Protein AF-A0A925WXZ9-F1 (afdb_monomer_lite)

Secondary structure (DSSP, 8-state):
--GGGS-HHHHHHHHHTT-S-HHHHHHHHHHHHH-HHHHHHHHHHHHHHHHHHHHHHHHHHHS---HHHHHHHHHHHHHHHHHHHHHHHHS-------------HHHHHHHHHHHHHHHHHHHHHHHT--S--TTSTTS---------TTSHHHHHHHHHHHHS------HHHHHHHHHHHHHHHHHHHHHS---SSS--

pLDDT: mean 77.52, std 18.01, range [38.53, 98.5]

Structure (mmCIF, N/CA/C/O backbone):
data_AF-A0A925WXZ9-F1
#
_entry.id   AF-A0A925WXZ9-F1
#
loop_
_atom_site.group_PDB
_atom_site.id
_atom_site.type_symbol
_atom_site.label_atom_id
_atom_site.label_alt_id
_atom_site.label_comp_id
_atom_site.label_asym_id
_atom_site.label_entity_id
_atom_site.label_seq_id
_atom_site.pdbx_PDB_ins_code
_atom_site.Cartn_x
_atom_site.Cartn_y
_atom_site.Cartn_z
_atom_site.occupancy
_atom_site.B_iso_or_equiv
_atom_site.auth_seq_id
_atom_site.auth_comp_id
_atom_site.auth_asym_id
_atom_site.auth_atom_id
_atom_site.pdbx_PDB_model_num
ATOM 1 N N . MET A 1 1 ? -11.340 15.848 8.733 1.00 62.69 1 MET A N 1
ATOM 2 C CA . MET A 1 1 ? -12.059 14.566 8.611 1.00 62.69 1 MET A CA 1
ATOM 3 C C . MET A 1 1 ? -12.146 14.015 10.014 1.00 62.69 1 MET A C 1
ATOM 5 O O . MET A 1 1 ? -11.111 13.999 10.672 1.00 62.69 1 MET A O 1
ATOM 9 N N . ASN A 1 2 ? -13.347 13.752 10.522 1.00 80.50 2 ASN A N 1
ATOM 10 C CA . ASN A 1 2 ? -13.498 13.316 11.904 1.00 80.50 2 ASN A CA 1
ATOM 11 C C . ASN A 1 2 ? -13.124 11.832 11.993 1.00 80.50 2 ASN A C 1
ATOM 13 O O . ASN A 1 2 ? -13.493 11.060 11.113 1.00 80.50 2 ASN A O 1
ATOM 17 N N . PHE A 1 3 ? -12.344 11.444 13.001 1.00 79.19 3 PHE A N 1
ATOM 18 C CA . PHE A 1 3 ? -11.867 10.060 13.131 1.00 79.19 3 PHE A CA 1
ATOM 19 C C . PHE A 1 3 ? -13.010 9.089 13.439 1.00 79.19 3 PHE A C 1
ATOM 21 O O . PHE A 1 3 ? -12.985 7.939 13.021 1.00 79.19 3 PHE A O 1
ATOM 28 N N . ASP A 1 4 ? -14.039 9.601 14.108 1.00 85.12 4 ASP A N 1
ATOM 29 C CA . ASP A 1 4 ? -15.230 8.850 14.492 1.00 85.12 4 ASP A CA 1
ATOM 30 C C . ASP A 1 4 ? -16.114 8.482 13.281 1.00 85.12 4 ASP A C 1
ATOM 32 O O . ASP A 1 4 ? -16.987 7.629 13.402 1.00 85.12 4 ASP A O 1
ATOM 36 N N . ASP A 1 5 ? -15.866 9.089 12.110 1.00 89.06 5 ASP A N 1
ATOM 37 C CA . ASP A 1 5 ? -16.570 8.779 10.858 1.00 89.06 5 ASP A CA 1
ATOM 38 C C . ASP A 1 5 ? -15.880 7.660 10.050 1.00 89.06 5 ASP A C 1
ATOM 40 O O . ASP A 1 5 ? -16.404 7.223 9.021 1.00 89.06 5 ASP A O 1
ATOM 44 N N . LEU A 1 6 ? -14.678 7.222 10.450 1.00 88.94 6 LEU A N 1
ATOM 45 C CA . LEU A 1 6 ? -13.938 6.184 9.733 1.00 88.94 6 LEU A CA 1
ATOM 46 C C . LEU A 1 6 ? -14.494 4.798 10.059 1.00 88.94 6 LEU A C 1
ATOM 48 O O . LEU A 1 6 ? -14.774 4.473 11.211 1.00 88.94 6 LEU A O 1
ATOM 52 N N . ASN A 1 7 ? -14.596 3.949 9.034 1.00 93.00 7 ASN A N 1
ATOM 53 C CA . ASN A 1 7 ? -14.903 2.540 9.242 1.00 93.00 7 ASN A CA 1
ATOM 54 C C . ASN A 1 7 ? -13.792 1.885 10.085 1.00 93.00 7 ASN A C 1
ATOM 56 O O . ASN A 1 7 ? -12.611 2.205 9.930 1.00 93.00 7 ASN A O 1
ATOM 60 N N . ARG A 1 8 ? -14.170 0.935 10.941 1.00 93.12 8 ARG A N 1
ATOM 61 C CA . ARG A 1 8 ? -13.278 0.169 11.824 1.00 93.12 8 ARG A CA 1
ATOM 62 C C . ARG A 1 8 ? -12.110 -0.457 11.058 1.00 93.12 8 ARG A C 1
ATOM 64 O O . ARG A 1 8 ? -10.965 -0.314 11.467 1.00 93.12 8 ARG A O 1
ATOM 71 N N . GLU A 1 9 ? -12.388 -1.040 9.896 1.00 94.19 9 GLU A N 1
ATOM 72 C CA . GLU A 1 9 ? -11.372 -1.610 9.001 1.00 94.19 9 GLU A CA 1
ATOM 73 C C . GLU A 1 9 ? -10.370 -0.555 8.501 1.00 94.19 9 GLU A C 1
ATOM 75 O O . GLU A 1 9 ? -9.162 -0.781 8.485 1.00 94.19 9 GLU A O 1
ATOM 80 N N . SER A 1 10 ? -10.846 0.648 8.160 1.00 95.88 10 SER A N 1
ATOM 81 C CA . SER A 1 10 ? -9.972 1.753 7.749 1.00 95.88 10 SER A CA 1
ATOM 82 C C . SER A 1 10 ? -9.067 2.221 8.889 1.00 95.88 10 SER A C 1
ATOM 84 O O . SER A 1 10 ? -7.920 2.584 8.645 1.00 95.88 10 SER A O 1
ATOM 86 N N . ILE A 1 11 ? -9.555 2.193 10.133 1.00 96.44 11 ILE A N 1
ATOM 87 C CA . ILE A 1 11 ? -8.746 2.510 11.316 1.00 96.44 11 ILE A CA 1
ATOM 88 C C . ILE A 1 11 ? -7.626 1.477 11.501 1.00 96.44 11 ILE A C 1
ATOM 90 O O . ILE A 1 11 ? -6.485 1.873 11.734 1.00 96.44 11 ILE A O 1
ATOM 94 N N . LEU A 1 12 ? -7.918 0.181 11.346 1.00 96.94 12 LEU A N 1
ATOM 95 C CA . LEU A 1 12 ? -6.906 -0.882 11.427 1.00 96.94 12 LEU A CA 1
ATOM 96 C C . LEU A 1 12 ? -5.863 -0.781 10.311 1.00 96.94 12 LEU A C 1
ATOM 98 O O . LEU A 1 12 ? -4.673 -0.923 10.577 1.00 96.94 12 LEU A O 1
ATOM 102 N N . LEU A 1 13 ? -6.283 -0.461 9.084 1.00 96.69 13 LEU A N 1
ATOM 103 C CA . LEU A 1 13 ? -5.360 -0.222 7.971 1.00 96.69 13 LEU A CA 1
ATOM 104 C C . LEU A 1 13 ? -4.395 0.935 8.269 1.00 96.69 13 LEU A C 1
ATOM 106 O O . LEU A 1 13 ? -3.192 0.806 8.054 1.00 96.69 13 LEU A O 1
ATOM 110 N N . LEU A 1 14 ? -4.902 2.048 8.810 1.00 96.56 14 LEU A N 1
ATOM 111 C CA . LEU A 1 14 ? -4.067 3.188 9.209 1.00 96.56 14 LEU A CA 1
ATOM 112 C C . LEU A 1 14 ? -3.161 2.867 10.408 1.00 96.56 14 LEU A C 1
ATOM 114 O O . LEU A 1 14 ? -2.061 3.414 10.519 1.00 96.56 14 LEU A O 1
ATOM 118 N N . TYR A 1 15 ? -3.617 1.998 11.315 1.00 97.44 15 TYR A N 1
ATOM 119 C CA . TYR A 1 15 ? -2.807 1.480 12.416 1.00 97.44 15 TYR A CA 1
ATOM 120 C C . TYR A 1 15 ? -1.631 0.660 11.884 1.00 97.44 15 TYR A C 1
ATOM 122 O O . TYR A 1 15 ? -0.483 0.971 12.202 1.00 97.44 15 TYR A O 1
ATOM 130 N N . GLN A 1 16 ? -1.908 -0.309 11.009 1.00 97.31 16 GLN A N 1
ATOM 131 C CA . GLN A 1 16 ? -0.901 -1.171 10.390 1.00 97.31 16 GLN A CA 1
ATOM 132 C C . GLN A 1 16 ? 0.111 -0.368 9.561 1.00 97.31 16 GLN A C 1
ATOM 134 O O . GLN A 1 16 ? 1.304 -0.670 9.580 1.00 97.31 16 GLN A O 1
ATOM 139 N N . SER A 1 17 ? -0.337 0.677 8.856 1.00 96.56 17 SER A N 1
ATOM 140 C CA . SER A 1 17 ? 0.552 1.532 8.062 1.00 96.56 17 SER A CA 1
ATOM 141 C C . SER A 1 17 ? 1.385 2.507 8.904 1.00 96.56 17 SER A C 1
ATOM 143 O O . SER A 1 17 ? 2.245 3.194 8.359 1.00 96.56 17 SER A O 1
ATOM 145 N N . GLY A 1 18 ? 1.137 2.603 10.215 1.00 96.94 18 GLY A N 1
ATOM 146 C CA . GLY A 1 18 ? 1.823 3.540 11.108 1.00 96.94 18 GLY A CA 1
ATOM 147 C C . GLY A 1 18 ? 1.424 5.008 10.915 1.00 96.94 18 GLY A C 1
ATOM 148 O O . GLY A 1 18 ? 2.047 5.888 11.508 1.00 96.94 18 GLY A O 1
ATOM 149 N N . GLU A 1 19 ? 0.374 5.274 10.133 1.00 97.12 19 GLU A N 1
ATOM 150 C CA . GLU A 1 19 ? -0.101 6.626 9.794 1.00 97.12 19 GLU A CA 1
ATOM 151 C C . GLU A 1 19 ? -1.043 7.205 10.864 1.00 97.12 19 GLU A C 1
ATOM 153 O O . GLU A 1 19 ? -1.466 8.361 10.787 1.00 97.12 19 GLU A O 1
ATOM 158 N N . LEU A 1 20 ? -1.382 6.420 11.894 1.00 96.69 20 LEU A N 1
ATOM 159 C CA . LEU A 1 20 ? -2.153 6.919 13.028 1.00 96.69 20 LEU A CA 1
ATOM 160 C C . LEU A 1 20 ? -1.322 7.847 13.929 1.00 96.69 20 LEU A C 1
ATOM 162 O O . LEU A 1 20 ? -0.231 7.448 14.361 1.00 96.69 20 LEU A O 1
ATOM 166 N N . PRO A 1 21 ? -1.875 9.022 14.309 1.00 95.62 21 PRO A N 1
ATOM 167 C CA . PRO A 1 21 ? -1.349 9.830 15.405 1.00 95.62 21 PRO A CA 1
ATOM 168 C C . PRO A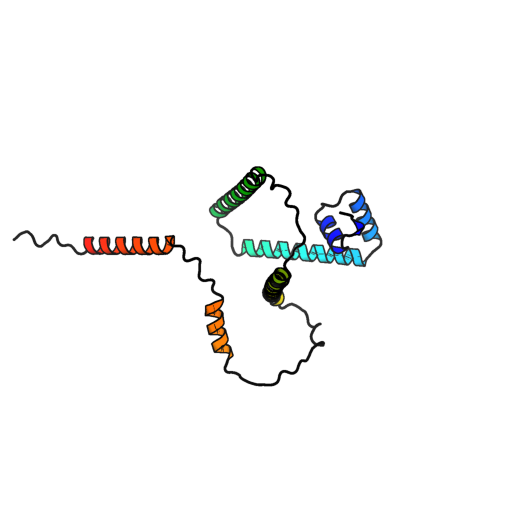 1 21 ? -1.245 9.015 16.699 1.00 95.62 21 PRO A C 1
ATOM 170 O O . PRO A 1 21 ? -2.080 8.145 16.954 1.00 95.62 21 PRO A O 1
ATOM 173 N N . GLU A 1 22 ? -0.263 9.337 17.542 1.00 97.19 22 GLU A N 1
ATOM 174 C CA . GLU A 1 22 ? 0.049 8.584 18.767 1.00 97.19 22 GLU A CA 1
ATOM 175 C C . GLU A 1 22 ? -1.166 8.432 19.700 1.00 97.19 22 GLU A C 1
ATOM 177 O O . GLU A 1 22 ? -1.491 7.323 20.109 1.00 97.19 22 GLU A O 1
ATOM 182 N N . GLU A 1 23 ? -1.923 9.510 19.924 1.00 95.62 23 GLU A N 1
ATOM 183 C CA . GLU A 1 23 ? -3.142 9.506 20.752 1.00 95.62 23 GLU A CA 1
ATOM 184 C C . GLU A 1 23 ? -4.191 8.487 20.270 1.00 95.62 23 GLU A C 1
ATOM 186 O O . GLU A 1 23 ? -4.843 7.811 21.068 1.00 95.62 23 GLU A O 1
ATOM 191 N N . LYS A 1 24 ? -4.359 8.358 18.948 1.00 95.81 24 LYS A N 1
ATOM 192 C CA . LYS A 1 24 ? -5.310 7.420 18.335 1.00 95.81 24 LYS A CA 1
ATOM 193 C C . LYS A 1 24 ? -4.767 6.002 18.295 1.00 95.81 24 LYS A C 1
ATOM 195 O O . LYS A 1 24 ? -5.542 5.056 18.404 1.00 95.81 24 LYS A O 1
ATOM 200 N N . ARG A 1 25 ? -3.450 5.847 18.197 1.00 97.62 25 ARG A N 1
ATOM 201 C CA . ARG A 1 25 ? -2.786 4.549 18.298 1.00 97.62 25 ARG A CA 1
ATOM 202 C C . ARG A 1 25 ? -3.023 3.914 19.667 1.00 97.62 25 ARG A C 1
ATOM 204 O O . ARG A 1 25 ? -3.510 2.791 19.710 1.00 97.62 25 ARG A O 1
ATOM 211 N N . THR A 1 26 ? -2.809 4.660 20.755 1.00 98.00 26 THR A N 1
ATOM 212 C CA . THR A 1 26 ? -3.101 4.180 22.119 1.00 98.00 26 THR A CA 1
ATOM 213 C C . THR A 1 26 ? -4.572 3.790 22.279 1.00 98.00 26 THR A C 1
ATOM 215 O O . THR A 1 26 ? -4.892 2.809 22.945 1.00 98.00 26 THR A O 1
ATOM 218 N N . GLN A 1 27 ? -5.489 4.529 21.642 1.00 96.50 27 GLN A N 1
ATOM 219 C CA . GLN A 1 27 ? -6.913 4.189 21.654 1.00 96.50 27 GLN A CA 1
ATOM 220 C C . GLN A 1 27 ? -7.188 2.838 20.973 1.00 96.50 27 GLN A C 1
ATOM 222 O O . GLN A 1 27 ? -7.914 2.019 21.532 1.00 96.50 27 GLN A O 1
ATOM 227 N N . VAL A 1 28 ? -6.612 2.596 19.791 1.00 97.31 28 VAL A N 1
ATOM 228 C CA . VAL A 1 28 ? -6.755 1.318 19.072 1.00 97.31 28 VAL A CA 1
ATOM 229 C C . VAL A 1 28 ? -6.122 0.171 19.859 1.00 97.31 28 VAL A C 1
ATOM 231 O O . VAL A 1 28 ? -6.726 -0.891 19.962 1.00 97.31 28 VAL A O 1
ATOM 234 N N . GLU A 1 29 ? -4.965 0.387 20.482 1.00 98.25 29 GLU A N 1
ATOM 235 C CA . GLU A 1 29 ? -4.312 -0.604 21.350 1.00 98.25 29 GLU A CA 1
ATOM 236 C C . GLU A 1 29 ? -5.199 -0.981 22.539 1.00 98.25 29 GLU A C 1
ATOM 238 O O . GLU A 1 29 ? -5.451 -2.162 22.772 1.00 98.25 29 GLU A O 1
ATOM 243 N N . HIS A 1 30 ? -5.782 0.008 23.218 1.00 97.81 30 HIS A N 1
ATOM 244 C CA . HIS A 1 30 ? -6.749 -0.248 24.283 1.00 97.81 30 HIS A CA 1
ATOM 245 C C . HIS A 1 30 ? -7.982 -1.015 23.769 1.00 97.81 30 HIS A C 1
ATOM 247 O O . HIS A 1 30 ? -8.524 -1.867 24.473 1.00 97.81 30 HIS A O 1
ATOM 253 N N . MET A 1 31 ? -8.455 -0.738 22.548 1.00 96.56 31 MET A N 1
ATOM 254 C CA . MET A 1 31 ? -9.542 -1.517 21.941 1.00 96.56 31 MET A CA 1
ATOM 255 C C . MET A 1 31 ? -9.116 -2.969 21.680 1.00 96.56 31 MET A C 1
ATOM 257 O O . MET A 1 31 ? -9.865 -3.879 22.025 1.00 96.56 31 MET A O 1
ATOM 261 N N . LEU A 1 32 ? -7.916 -3.196 21.140 1.00 97.69 32 LEU A N 1
ATOM 262 C CA . LEU A 1 32 ? -7.365 -4.530 20.868 1.00 97.69 32 LEU A CA 1
ATOM 263 C C . LEU A 1 32 ? -7.190 -5.364 22.147 1.00 97.69 32 LEU A C 1
ATOM 265 O O . LEU A 1 32 ? -7.426 -6.572 22.128 1.00 97.69 32 LEU A O 1
ATOM 269 N N . GLU A 1 33 ? -6.829 -4.739 23.269 1.00 98.50 33 GLU A N 1
ATOM 270 C CA . GLU A 1 33 ? -6.722 -5.421 24.568 1.00 98.50 33 GLU A CA 1
ATOM 271 C C . GLU A 1 33 ? -8.054 -6.039 25.023 1.00 98.50 33 GLU A C 1
ATOM 273 O O . GLU A 1 33 ? -8.072 -7.127 25.604 1.00 98.50 33 GLU A O 1
ATOM 278 N N . HIS A 1 34 ? -9.172 -5.368 24.741 1.00 98.12 34 HIS A N 1
ATOM 279 C CA . HIS A 1 34 ? -10.491 -5.739 25.261 1.00 98.12 34 HIS A CA 1
ATOM 280 C C . HIS A 1 34 ? -11.364 -6.484 24.245 1.00 98.12 34 HIS A C 1
ATOM 282 O O . HIS A 1 34 ? -12.282 -7.205 24.638 1.00 98.12 34 HIS A O 1
ATOM 288 N N . ASP A 1 35 ? -11.090 -6.330 22.951 1.00 98.12 35 ASP A N 1
ATOM 289 C CA . ASP A 1 35 ? -11.903 -6.865 21.864 1.00 98.12 35 ASP A CA 1
ATOM 290 C C . ASP A 1 35 ? -11.141 -7.966 21.111 1.00 98.12 35 ASP A C 1
ATOM 292 O O . ASP A 1 35 ? -10.208 -7.711 20.350 1.00 98.12 35 ASP A O 1
ATOM 296 N N . ALA A 1 36 ? -11.531 -9.222 21.348 1.00 98.00 36 ALA A N 1
ATOM 297 C CA . ALA A 1 36 ? -10.931 -10.375 20.676 1.00 98.00 36 ALA A CA 1
ATOM 298 C C . ALA A 1 36 ? -11.241 -10.400 19.172 1.00 98.00 36 ALA A C 1
ATOM 300 O O . ALA A 1 36 ? -10.346 -10.678 18.384 1.00 98.00 36 ALA A O 1
ATOM 301 N N . ALA A 1 37 ? -12.459 -10.025 18.768 1.00 96.25 37 ALA A N 1
ATOM 302 C CA . ALA A 1 37 ? -12.831 -9.999 17.355 1.00 96.25 37 ALA A CA 1
ATOM 303 C C . ALA A 1 37 ? -12.013 -8.952 16.584 1.00 96.25 37 ALA A C 1
ATOM 305 O O . ALA A 1 37 ? -11.656 -9.169 15.431 1.00 96.25 37 ALA A O 1
ATOM 306 N N . LEU A 1 38 ? -11.671 -7.830 17.232 1.00 96.50 38 LEU A N 1
ATOM 307 C CA . LEU A 1 38 ? -10.791 -6.822 16.635 1.00 96.50 38 LEU A CA 1
ATOM 308 C C . LEU A 1 38 ? -9.371 -7.347 16.389 1.00 96.50 38 LEU A C 1
ATOM 310 O O . LEU A 1 38 ? -8.741 -6.977 15.400 1.00 96.50 38 LEU A O 1
ATOM 314 N N . ARG A 1 39 ? -8.860 -8.195 17.287 1.00 98.19 39 ARG A N 1
ATOM 315 C CA . ARG A 1 39 ? -7.550 -8.837 17.120 1.00 98.19 39 ARG A CA 1
ATOM 316 C C . ARG A 1 39 ? -7.568 -9.853 15.985 1.00 98.19 39 ARG A C 1
ATOM 318 O O . ARG A 1 39 ? -6.645 -9.835 15.180 1.00 98.19 39 ARG A O 1
ATOM 325 N N . ASP A 1 40 ? -8.629 -10.649 15.882 1.00 97.88 40 ASP A N 1
ATOM 326 C CA . ASP A 1 40 ? -8.805 -11.602 14.781 1.00 97.88 40 ASP A CA 1
ATOM 327 C C . ASP A 1 40 ? -8.880 -10.871 13.423 1.00 97.88 40 ASP A C 1
ATOM 329 O O . ASP A 1 40 ? -8.274 -11.301 12.442 1.00 97.88 40 ASP A O 1
ATOM 333 N N . GLU A 1 41 ? -9.571 -9.724 13.363 1.00 97.56 41 GLU A N 1
ATOM 334 C CA . GLU A 1 41 ? -9.611 -8.864 12.169 1.00 97.56 41 GLU A CA 1
ATOM 335 C C . GLU A 1 41 ? -8.226 -8.309 11.805 1.00 97.56 41 GLU A C 1
ATOM 337 O O . GLU A 1 41 ? -7.851 -8.321 10.631 1.00 97.56 41 GLU A O 1
ATOM 342 N N . LEU A 1 42 ? -7.453 -7.842 12.791 1.00 97.81 42 LEU A N 1
ATOM 343 C CA . LEU A 1 42 ? -6.091 -7.354 12.561 1.00 97.81 42 LEU A CA 1
ATOM 344 C C . LEU A 1 42 ? -5.167 -8.477 12.062 1.00 97.81 42 LEU A C 1
ATOM 346 O O . LEU A 1 42 ? -4.428 -8.269 11.103 1.00 97.81 42 LEU A O 1
ATOM 350 N N . GLU A 1 43 ? -5.244 -9.670 12.656 1.00 98.19 43 GLU A N 1
ATOM 351 C CA . GLU A 1 43 ? -4.475 -10.844 12.224 1.00 98.19 43 GLU A CA 1
ATOM 352 C C . GLU A 1 43 ? -4.833 -11.249 10.786 1.00 98.19 43 GLU A C 1
ATOM 354 O O . GLU A 1 43 ? -3.944 -11.496 9.966 1.00 98.19 43 GLU A O 1
ATOM 359 N N . ALA A 1 44 ? -6.123 -11.251 10.436 1.00 96.62 44 ALA A N 1
ATOM 360 C CA . ALA A 1 44 ? -6.573 -11.529 9.074 1.00 96.62 44 ALA A CA 1
ATOM 361 C C . ALA A 1 44 ? -6.040 -10.493 8.066 1.00 96.62 44 ALA A C 1
ATOM 363 O O . ALA A 1 44 ? -5.611 -10.858 6.966 1.00 96.62 44 ALA A O 1
ATOM 364 N N . LEU A 1 45 ? -6.022 -9.211 8.444 1.00 96.50 45 LEU A N 1
ATOM 365 C CA . LEU A 1 45 ? -5.479 -8.127 7.624 1.00 96.50 45 LEU A CA 1
ATOM 366 C C . LEU A 1 45 ? -3.963 -8.282 7.411 1.00 96.50 45 LEU A C 1
ATOM 368 O O . LEU A 1 45 ? -3.464 -8.122 6.293 1.00 96.50 45 LEU A O 1
ATOM 372 N N . GLU A 1 46 ? -3.224 -8.632 8.464 1.00 97.12 46 GLU A N 1
ATOM 373 C CA . GLU A 1 46 ? -1.789 -8.917 8.394 1.00 97.12 46 GLU A CA 1
ATOM 374 C C . GLU A 1 46 ? -1.488 -10.136 7.521 1.00 97.12 46 GLU A C 1
ATOM 376 O O . GLU A 1 46 ? -0.582 -10.079 6.685 1.00 97.12 46 GLU A O 1
ATOM 381 N N . ALA A 1 47 ? -2.277 -11.205 7.642 1.00 96.94 47 ALA A N 1
ATOM 382 C CA . ALA A 1 47 ? -2.151 -12.393 6.806 1.00 96.94 47 ALA A CA 1
ATOM 383 C C . ALA A 1 47 ? -2.414 -12.078 5.324 1.00 96.94 47 ALA A C 1
ATOM 385 O O . ALA A 1 47 ? -1.635 -12.489 4.458 1.00 96.94 47 ALA A O 1
ATOM 386 N N . ALA A 1 48 ? -3.458 -11.302 5.019 1.00 95.44 48 ALA A N 1
ATOM 387 C CA . ALA A 1 48 ? -3.767 -10.872 3.656 1.00 95.44 48 ALA A CA 1
ATOM 388 C C . ALA A 1 48 ? -2.649 -9.990 3.068 1.00 95.44 48 ALA A C 1
ATOM 390 O O . ALA A 1 48 ? -2.199 -10.206 1.936 1.00 95.44 48 ALA A O 1
ATOM 391 N N . HIS A 1 49 ? -2.130 -9.038 3.849 1.00 95.00 49 HIS A N 1
ATOM 392 C CA . HIS A 1 49 ? -0.983 -8.228 3.445 1.00 95.00 49 HIS A CA 1
ATOM 393 C C . HIS A 1 49 ? 0.268 -9.096 3.213 1.00 95.00 49 HIS A C 1
ATOM 395 O O . HIS A 1 49 ? 0.915 -8.981 2.172 1.00 95.00 49 HIS A O 1
ATOM 401 N N . GLY A 1 50 ? 0.567 -10.045 4.101 1.00 95.69 50 GLY A N 1
ATOM 402 C CA . GLY A 1 50 ? 1.681 -10.979 3.921 1.00 95.69 50 GLY A CA 1
ATOM 403 C C . GLY A 1 50 ? 1.543 -11.843 2.661 1.00 95.69 50 GLY A C 1
ATOM 404 O O . GLY A 1 50 ? 2.523 -12.044 1.934 1.00 95.69 50 GLY A O 1
ATOM 405 N N . ALA A 1 51 ? 0.327 -12.300 2.350 1.00 95.50 51 ALA A N 1
ATOM 406 C CA . ALA A 1 51 ? 0.039 -13.076 1.147 1.00 95.50 51 ALA A CA 1
ATOM 407 C C . ALA A 1 51 ? 0.270 -12.254 -0.131 1.00 95.50 51 ALA A C 1
ATOM 409 O O . ALA A 1 51 ? 0.918 -12.738 -1.059 1.00 95.50 51 ALA A O 1
ATOM 410 N N . THR A 1 52 ? -0.184 -10.997 -0.165 1.00 94.62 52 THR A N 1
ATOM 411 C CA . THR A 1 52 ? 0.036 -10.108 -1.323 1.00 94.62 52 THR A CA 1
ATOM 412 C C . THR A 1 52 ? 1.515 -9.800 -1.554 1.00 94.62 52 THR A C 1
ATOM 414 O O . THR A 1 52 ? 1.989 -9.928 -2.683 1.00 94.62 52 THR A O 1
ATOM 417 N N . ILE A 1 53 ? 2.278 -9.485 -0.502 1.00 96.81 53 ILE A N 1
ATOM 418 C CA . ILE A 1 53 ? 3.733 -9.279 -0.602 1.00 96.81 53 ILE A CA 1
ATOM 419 C C . ILE A 1 53 ? 4.434 -10.545 -1.108 1.00 96.81 53 ILE A C 1
ATOM 421 O O . ILE A 1 53 ? 5.308 -10.472 -1.974 1.00 96.81 53 ILE A O 1
ATOM 425 N N . THR A 1 54 ? 4.026 -11.712 -0.609 1.00 95.94 54 THR A N 1
ATOM 426 C CA . THR A 1 54 ? 4.570 -13.004 -1.047 1.00 95.94 54 THR A CA 1
ATOM 427 C C . THR A 1 54 ? 4.274 -13.263 -2.523 1.00 95.94 54 THR A C 1
ATOM 429 O O . THR A 1 54 ? 5.177 -13.646 -3.266 1.00 95.94 54 THR A O 1
ATOM 432 N N . ALA A 1 55 ? 3.043 -13.009 -2.969 1.00 94.12 55 ALA A N 1
ATOM 433 C CA . ALA A 1 55 ? 2.639 -13.172 -4.362 1.00 94.12 55 ALA A CA 1
ATOM 434 C C . ALA A 1 55 ? 3.411 -12.233 -5.303 1.00 94.12 55 ALA A C 1
ATOM 436 O O . ALA A 1 55 ? 3.904 -12.685 -6.336 1.00 94.12 55 ALA A O 1
ATOM 437 N N . PHE A 1 56 ? 3.586 -10.959 -4.931 1.00 93.50 56 PHE A N 1
ATOM 438 C CA . PHE A 1 56 ? 4.397 -10.020 -5.714 1.00 93.50 56 PHE A CA 1
ATOM 439 C C . PHE A 1 56 ? 5.863 -10.444 -5.783 1.00 93.50 56 PHE A C 1
ATOM 441 O O . PHE A 1 56 ? 6.441 -10.465 -6.864 1.00 93.50 56 PHE A O 1
ATOM 448 N N . SER A 1 57 ? 6.445 -10.866 -4.660 1.00 94.19 57 SER A N 1
ATOM 449 C CA . SER A 1 57 ? 7.816 -11.385 -4.629 1.00 94.19 57 SER A CA 1
ATOM 450 C C . SER A 1 57 ? 7.984 -12.625 -5.518 1.00 94.19 57 SER A C 1
ATOM 452 O O . SER A 1 57 ? 8.955 -12.737 -6.268 1.00 94.19 57 SER A O 1
ATOM 454 N N . ALA A 1 58 ? 7.014 -13.543 -5.492 1.00 94.12 58 ALA A N 1
ATOM 455 C CA . ALA A 1 58 ? 7.011 -14.721 -6.355 1.00 94.12 58 ALA A CA 1
ATOM 456 C C . ALA A 1 58 ? 6.886 -14.349 -7.843 1.00 94.12 58 ALA A C 1
ATOM 458 O O . ALA A 1 58 ? 7.589 -14.924 -8.675 1.00 94.12 58 ALA A O 1
ATOM 459 N N . ALA A 1 59 ? 6.043 -13.369 -8.180 1.00 92.12 59 ALA A N 1
ATOM 460 C CA . ALA A 1 59 ? 5.907 -12.857 -9.542 1.00 92.12 59 ALA A CA 1
ATOM 461 C C . ALA A 1 59 ? 7.208 -12.198 -10.039 1.00 92.12 59 ALA A C 1
ATOM 463 O O . ALA A 1 59 ? 7.677 -12.516 -11.134 1.00 92.12 59 ALA A O 1
ATOM 464 N N . ASP A 1 60 ? 7.843 -11.371 -9.205 1.00 91.19 60 ASP A N 1
ATOM 465 C CA . ASP A 1 60 ? 9.140 -10.746 -9.495 1.00 91.19 60 ASP A CA 1
ATOM 466 C C . ASP A 1 60 ? 10.252 -11.790 -9.690 1.00 91.19 60 ASP A C 1
ATOM 468 O O . ASP A 1 60 ? 11.145 -11.618 -10.526 1.00 91.19 60 ASP A O 1
ATOM 472 N N . ALA A 1 61 ? 10.207 -12.892 -8.935 1.00 92.06 61 ALA A N 1
ATOM 473 C CA . ALA A 1 61 ? 11.149 -13.998 -9.074 1.00 92.06 61 ALA A CA 1
ATOM 474 C C . ALA A 1 61 ? 10.907 -14.829 -10.345 1.00 92.06 61 ALA A C 1
ATOM 476 O O . ALA A 1 61 ? 11.868 -15.306 -10.951 1.00 92.06 61 ALA A O 1
ATOM 477 N N . ALA A 1 62 ? 9.647 -14.996 -10.760 1.00 95.38 62 ALA A N 1
ATOM 478 C CA . ALA A 1 62 ? 9.282 -15.712 -11.982 1.00 95.38 62 ALA A CA 1
ATOM 479 C C . ALA A 1 62 ? 9.660 -14.935 -13.254 1.00 95.38 62 ALA A C 1
ATOM 481 O O . ALA A 1 62 ? 9.972 -15.543 -14.279 1.00 95.38 62 ALA A O 1
ATOM 482 N N . GLN A 1 63 ? 9.662 -13.601 -13.189 1.00 91.69 63 GLN A N 1
ATOM 483 C CA . GLN A 1 63 ? 10.048 -12.718 -14.292 1.00 91.69 63 GLN A CA 1
ATOM 484 C C . GLN A 1 63 ? 11.146 -11.742 -13.847 1.00 91.69 63 GLN A C 1
ATOM 486 O O . GLN A 1 63 ? 10.905 -10.543 -13.681 1.00 91.69 63 GLN A O 1
ATOM 491 N N . PRO A 1 64 ? 12.387 -12.227 -13.657 1.00 85.88 64 PRO A N 1
ATOM 492 C CA . PRO A 1 64 ? 13.463 -11.380 -13.180 1.00 85.88 64 PRO A CA 1
ATOM 493 C C . PRO A 1 64 ? 13.813 -10.334 -14.242 1.00 85.88 64 PRO A C 1
ATOM 495 O O . PRO A 1 64 ? 14.439 -10.640 -15.255 1.00 85.88 64 PRO A O 1
ATOM 498 N N . MET A 1 65 ? 13.462 -9.072 -13.986 1.00 85.12 65 MET A N 1
ATOM 499 C CA . MET A 1 65 ? 13.883 -7.969 -14.854 1.00 85.12 65 MET A CA 1
ATOM 500 C C . MET A 1 65 ? 15.419 -7.888 -14.914 1.00 85.12 65 MET A C 1
ATOM 502 O O . MET A 1 65 ? 16.051 -7.861 -13.843 1.00 85.12 65 MET A O 1
ATOM 506 N N . PRO A 1 66 ? 16.022 -7.775 -16.114 1.00 87.81 66 PRO A N 1
ATOM 507 C CA . PRO A 1 66 ? 17.445 -7.507 -16.286 1.00 87.81 66 PRO A CA 1
ATOM 508 C C . PRO A 1 66 ? 17.886 -6.282 -15.476 1.00 87.81 66 PRO A C 1
ATOM 510 O O . PRO A 1 66 ? 17.179 -5.275 -15.400 1.00 87.81 66 PRO A O 1
ATOM 513 N N . ALA A 1 67 ? 19.079 -6.328 -14.877 1.00 82.06 67 ALA A N 1
ATOM 514 C CA . ALA A 1 67 ? 19.573 -5.242 -14.022 1.00 82.06 67 ALA A CA 1
ATOM 515 C C . ALA A 1 67 ? 19.645 -3.881 -14.751 1.00 82.06 67 ALA A C 1
ATOM 517 O O . ALA A 1 67 ? 19.408 -2.834 -14.145 1.00 82.06 67 ALA A O 1
ATOM 518 N N . SER A 1 68 ? 19.918 -3.898 -16.060 1.00 84.44 68 SER A N 1
ATOM 519 C CA . SER A 1 68 ? 19.891 -2.716 -16.931 1.00 84.44 68 SER A CA 1
ATOM 520 C C . SER A 1 68 ? 18.492 -2.110 -17.061 1.00 84.44 68 SER A C 1
ATOM 522 O O . SER A 1 68 ? 18.350 -0.886 -17.049 1.00 84.44 68 SER A O 1
ATOM 524 N N . GLU A 1 69 ? 17.459 -2.947 -17.133 1.00 81.25 69 GLU A N 1
ATOM 525 C CA . GLU A 1 69 ? 16.066 -2.521 -17.276 1.00 81.25 69 GLU A CA 1
ATOM 526 C C . GLU A 1 69 ? 15.505 -1.977 -15.965 1.00 81.25 69 GLU A C 1
ATOM 528 O O . GLU A 1 69 ? 14.839 -0.947 -15.982 1.00 81.25 69 GLU A O 1
ATOM 533 N N . ARG A 1 70 ? 15.868 -2.554 -14.810 1.00 79.81 70 ARG A N 1
ATOM 534 C CA . ARG A 1 70 ? 15.459 -2.007 -13.499 1.00 79.81 70 ARG A CA 1
ATOM 535 C C . ARG A 1 70 ? 15.955 -0.575 -13.285 1.00 79.81 70 ARG A C 1
ATOM 537 O O . ARG A 1 70 ? 15.212 0.291 -12.818 1.00 79.81 70 ARG A O 1
ATOM 544 N N . ALA A 1 71 ? 17.211 -0.304 -13.640 1.00 82.62 71 ALA A N 1
ATOM 545 C CA . ALA A 1 71 ? 17.786 1.037 -13.539 1.00 82.62 71 ALA A CA 1
ATOM 546 C C . ALA A 1 71 ? 17.138 2.026 -14.527 1.00 82.62 71 ALA A C 1
ATOM 548 O O . ALA A 1 71 ? 16.991 3.208 -14.212 1.00 82.62 71 ALA A O 1
ATOM 549 N N . ALA A 1 72 ? 16.741 1.564 -15.716 1.00 84.94 72 ALA A N 1
ATOM 550 C CA . ALA A 1 72 ? 16.010 2.385 -16.679 1.00 84.94 72 ALA A CA 1
ATOM 551 C C . ALA A 1 72 ? 14.573 2.668 -16.207 1.00 84.94 72 ALA A C 1
ATOM 553 O O . ALA A 1 72 ? 14.158 3.826 -16.193 1.00 84.94 72 ALA A O 1
ATOM 554 N N . ALA A 1 73 ? 13.856 1.644 -15.738 1.00 84.00 73 ALA A N 1
ATOM 555 C CA . ALA A 1 73 ? 12.489 1.746 -15.234 1.00 84.00 73 ALA A CA 1
ATOM 556 C C . ALA A 1 73 ? 12.391 2.730 -14.061 1.00 84.00 73 ALA A C 1
ATOM 558 O O . ALA A 1 73 ? 11.595 3.663 -14.106 1.00 84.00 73 ALA A O 1
ATOM 559 N N . THR A 1 74 ? 13.271 2.606 -13.062 1.00 88.44 74 THR A N 1
ATOM 560 C CA . THR A 1 74 ? 13.326 3.533 -11.913 1.00 88.44 74 THR A CA 1
ATOM 561 C C . THR A 1 74 ? 13.621 4.979 -12.317 1.00 88.44 74 THR A C 1
ATOM 563 O O . THR A 1 74 ? 13.065 5.917 -11.748 1.00 88.44 74 THR A O 1
ATOM 566 N N . ARG A 1 75 ? 14.480 5.206 -13.317 1.00 89.75 75 ARG A N 1
ATOM 567 C CA . ARG A 1 75 ? 14.743 6.561 -13.830 1.00 89.75 75 ARG A CA 1
ATOM 568 C C . ARG A 1 75 ? 13.549 7.130 -14.587 1.00 89.75 75 ARG A C 1
ATOM 570 O O . ARG A 1 75 ? 13.297 8.329 -14.472 1.00 89.75 75 ARG A O 1
ATOM 577 N N . ASN A 1 76 ? 12.842 6.299 -15.345 1.00 90.44 76 ASN A N 1
ATOM 578 C CA . ASN A 1 76 ? 11.660 6.712 -16.093 1.00 90.44 76 ASN A CA 1
ATOM 579 C C . ASN A 1 76 ? 10.520 7.087 -15.141 1.00 90.44 76 ASN A C 1
ATOM 581 O O . ASN A 1 76 ? 10.003 8.196 -15.245 1.00 90.44 76 ASN A O 1
ATOM 585 N N . THR A 1 77 ? 10.233 6.260 -14.132 1.00 92.06 77 THR A N 1
ATOM 586 C CA . THR A 1 77 ? 9.210 6.576 -13.120 1.00 92.06 77 THR A CA 1
ATOM 587 C C . THR A 1 77 ? 9.556 7.841 -12.337 1.00 92.06 77 THR A C 1
ATOM 589 O O . THR A 1 77 ? 8.711 8.717 -12.163 1.00 92.06 77 THR A O 1
ATOM 592 N N . LEU A 1 78 ? 10.819 8.020 -11.931 1.00 93.44 78 LEU A N 1
ATOM 593 C CA . LEU A 1 78 ? 11.254 9.255 -11.268 1.00 93.44 78 LEU A CA 1
ATOM 594 C C . LEU A 1 78 ? 11.100 10.494 -12.159 1.00 93.44 78 LEU A C 1
ATOM 596 O O . LEU A 1 78 ? 10.774 11.572 -11.656 1.00 93.44 78 LEU A O 1
ATOM 600 N N . ARG A 1 79 ? 11.349 10.368 -13.467 1.00 94.69 79 ARG A N 1
ATOM 601 C CA . ARG A 1 79 ? 11.137 11.461 -14.425 1.00 94.69 79 ARG A CA 1
ATOM 602 C C . ARG A 1 79 ? 9.660 11.804 -14.551 1.00 94.69 79 ARG A C 1
ATOM 604 O O . ARG A 1 79 ? 9.337 12.984 -14.475 1.00 94.69 79 ARG A O 1
ATOM 611 N N . GLU A 1 80 ? 8.788 10.810 -14.672 1.00 94.44 80 GLU A N 1
ATOM 612 C CA . GLU A 1 80 ? 7.337 11.015 -14.736 1.00 94.44 80 GLU A CA 1
ATOM 613 C C . GLU A 1 80 ? 6.801 11.679 -13.465 1.00 94.44 80 GLU A C 1
ATOM 615 O O . GLU A 1 80 ? 6.064 12.660 -13.547 1.00 94.44 80 GLU A O 1
ATOM 620 N N . ILE A 1 81 ? 7.246 11.230 -12.287 1.00 94.44 81 ILE A N 1
ATOM 621 C CA . ILE A 1 81 ? 6.862 11.838 -11.005 1.00 94.44 81 ILE A CA 1
ATOM 622 C C . ILE A 1 81 ? 7.314 13.299 -10.941 1.00 94.44 81 ILE A C 1
ATOM 624 O O . ILE A 1 81 ? 6.534 14.171 -10.555 1.00 94.44 81 ILE A O 1
ATOM 628 N N . ARG A 1 82 ? 8.560 13.596 -11.330 1.00 94.44 82 ARG A N 1
ATOM 629 C CA . ARG A 1 82 ? 9.059 14.980 -11.359 1.00 94.44 82 ARG A CA 1
ATOM 630 C C . ARG A 1 82 ? 8.292 15.833 -12.356 1.00 94.44 82 ARG A C 1
ATOM 632 O O . ARG A 1 82 ? 7.954 16.965 -12.026 1.00 94.44 82 ARG A O 1
ATOM 639 N N . GLN A 1 83 ? 8.003 15.298 -13.537 1.00 96.06 83 GLN A N 1
ATOM 640 C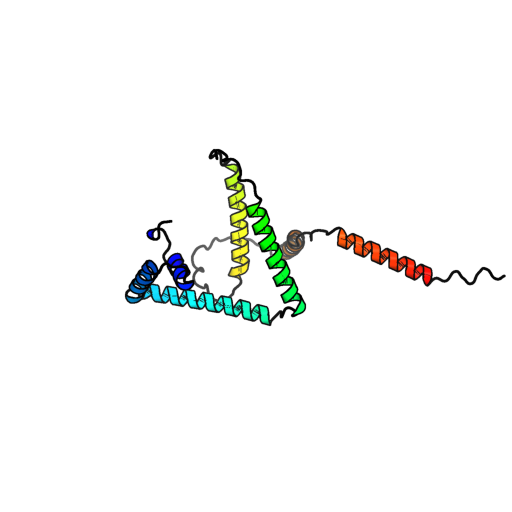 CA . GLN A 1 83 ? 7.225 16.001 -14.547 1.00 96.06 83 GLN A CA 1
ATOM 641 C C . GLN A 1 83 ? 5.836 16.336 -14.006 1.00 96.06 83 GLN A C 1
ATOM 643 O O . GLN A 1 83 ? 5.438 17.493 -14.032 1.00 96.06 83 GLN A O 1
ATOM 648 N N . TRP A 1 84 ? 5.157 15.369 -13.389 1.00 95.69 84 TRP A N 1
ATOM 649 C CA . TRP A 1 84 ? 3.863 15.587 -12.749 1.00 95.69 84 TRP A CA 1
ATOM 650 C C . TRP A 1 84 ? 3.921 16.640 -11.632 1.00 95.69 84 TRP A C 1
ATOM 652 O O . TRP A 1 84 ? 3.027 17.481 -11.525 1.00 95.69 84 TRP A O 1
ATOM 662 N N . GLN A 1 85 ? 4.975 16.636 -10.808 1.00 94.81 85 GLN A N 1
ATOM 663 C CA . GLN A 1 85 ? 5.170 17.653 -9.768 1.00 94.81 85 GLN A CA 1
ATOM 664 C C . GLN A 1 85 ? 5.366 19.051 -10.367 1.00 94.81 85 GLN A C 1
ATOM 666 O O . GLN A 1 85 ? 4.769 20.011 -9.876 1.00 94.81 85 GLN A O 1
ATOM 671 N N . ILE A 1 86 ? 6.159 19.166 -11.435 1.00 96.62 86 ILE A N 1
ATOM 672 C CA . ILE A 1 86 ? 6.388 20.420 -12.164 1.00 96.62 86 ILE A CA 1
ATOM 673 C C . ILE A 1 86 ? 5.086 20.906 -12.797 1.00 96.62 86 ILE A C 1
ATOM 675 O O . ILE A 1 86 ? 4.707 22.061 -12.611 1.00 96.62 86 ILE A O 1
ATOM 679 N N . ASP A 1 87 ? 4.368 20.026 -13.489 1.00 95.56 87 ASP A N 1
ATOM 680 C CA . ASP A 1 87 ? 3.093 20.345 -14.126 1.00 95.56 87 ASP A CA 1
ATOM 681 C C . ASP A 1 87 ? 2.068 20.811 -13.090 1.00 95.56 87 ASP A C 1
ATOM 683 O O . ASP A 1 87 ? 1.314 21.752 -13.333 1.00 95.56 87 ASP A O 1
ATOM 687 N N . ARG A 1 88 ? 2.060 20.197 -11.902 1.00 92.25 88 ARG A N 1
ATOM 688 C CA . ARG A 1 88 ? 1.193 20.598 -10.791 1.00 92.25 88 ARG A CA 1
ATOM 689 C C . ARG A 1 88 ? 1.588 21.948 -10.195 1.00 92.25 88 ARG A C 1
ATOM 691 O O . ARG A 1 88 ? 0.695 22.721 -9.864 1.00 92.25 88 ARG A O 1
ATOM 698 N N . ALA A 1 89 ? 2.882 22.231 -10.064 1.00 94.75 89 ALA A N 1
ATOM 699 C CA . ALA A 1 89 ? 3.380 23.512 -9.561 1.00 94.75 89 ALA A CA 1
ATOM 700 C C . ALA A 1 89 ? 3.137 24.661 -10.556 1.00 94.75 89 ALA A C 1
ATOM 702 O O . ALA A 1 89 ? 2.820 25.775 -10.146 1.00 94.75 89 ALA A O 1
ATOM 703 N N . ASN A 1 90 ? 3.243 24.376 -11.856 1.00 96.00 90 ASN A N 1
ATOM 704 C CA . ASN A 1 90 ? 3.021 25.341 -12.932 1.00 96.00 90 ASN A CA 1
ATOM 705 C C . ASN A 1 90 ? 1.553 25.458 -13.347 1.00 96.00 90 ASN A C 1
ATOM 707 O O . ASN A 1 90 ? 1.213 26.356 -14.119 1.00 96.00 90 ASN A O 1
ATOM 711 N N . ARG A 1 91 ? 0.678 24.563 -12.872 1.00 92.62 91 ARG A N 1
ATOM 712 C CA . ARG A 1 91 ? -0.750 24.623 -13.174 1.00 92.62 91 ARG A CA 1
ATOM 713 C C . ARG A 1 91 ? -1.294 25.948 -12.628 1.00 92.62 91 ARG A C 1
ATOM 715 O O . ARG A 1 91 ? -1.316 26.123 -11.408 1.00 92.62 91 ARG A O 1
ATOM 722 N N . PRO A 1 92 ? -1.748 26.874 -13.493 1.00 90.88 92 PRO A N 1
ATOM 723 C CA . PRO A 1 92 ? -2.335 28.116 -13.021 1.00 90.88 92 PRO A CA 1
ATOM 724 C C . PRO A 1 92 ? -3.534 27.768 -12.143 1.00 90.88 92 PRO A C 1
ATOM 726 O O . PRO A 1 92 ? -4.324 26.885 -12.491 1.00 90.88 92 PRO A O 1
ATOM 729 N N . ALA A 1 93 ? -3.647 28.433 -10.991 1.00 85.31 93 ALA A N 1
ATOM 730 C CA . ALA A 1 93 ? -4.802 28.275 -10.123 1.00 85.31 93 ALA A CA 1
ATOM 731 C C . ALA A 1 93 ? -6.045 28.586 -10.957 1.00 85.31 93 ALA A C 1
ATOM 733 O O . ALA A 1 93 ? -6.233 29.724 -11.393 1.00 85.31 93 ALA A O 1
ATOM 734 N N . ALA A 1 94 ? -6.845 27.554 -11.241 1.00 82.88 94 ALA A N 1
ATOM 735 C CA . ALA A 1 94 ? -8.070 27.739 -11.991 1.00 82.88 94 ALA A CA 1
ATOM 736 C C . ALA A 1 94 ? -8.897 28.800 -11.250 1.00 82.88 94 ALA A C 1
ATOM 738 O O . ALA A 1 94 ? -9.019 28.710 -10.019 1.00 82.88 94 ALA A O 1
ATOM 739 N N . PRO A 1 95 ? -9.421 29.823 -11.950 1.00 85.69 95 PRO A N 1
ATOM 740 C CA . PRO A 1 95 ? -10.321 30.770 -11.316 1.00 85.69 95 PRO A CA 1
ATOM 741 C C . PRO A 1 95 ? -11.439 29.968 -10.642 1.00 85.69 95 PRO A C 1
ATOM 743 O O . PRO A 1 95 ? -11.847 28.946 -11.199 1.00 85.69 95 PRO A O 1
ATOM 746 N N . PRO A 1 96 ? -11.901 30.364 -9.443 1.00 76.94 96 PRO A N 1
ATOM 747 C CA . PRO A 1 96 ? -12.928 29.624 -8.729 1.00 76.94 96 PRO A CA 1
ATOM 748 C C . PRO A 1 96 ? -14.183 29.581 -9.597 1.00 76.94 96 PRO A C 1
ATOM 750 O O . PRO A 1 96 ? -14.974 30.526 -9.631 1.00 76.94 96 PRO A O 1
ATOM 753 N N . GLU A 1 97 ? -14.353 28.491 -10.340 1.00 73.81 97 GLU A N 1
ATOM 754 C CA . GLU A 1 97 ? -15.574 28.250 -11.074 1.00 73.81 97 GLU A CA 1
ATOM 755 C C . GLU A 1 97 ? -16.666 28.126 -10.024 1.00 73.81 97 GLU A C 1
ATOM 757 O O . GLU A 1 97 ? -16.602 27.298 -9.109 1.00 73.81 97 GLU A O 1
ATOM 762 N N . ARG A 1 98 ? -17.669 29.000 -10.123 1.00 68.56 98 ARG A N 1
ATOM 763 C CA . ARG A 1 98 ? -18.912 28.846 -9.379 1.00 68.56 98 ARG A CA 1
ATOM 764 C C . ARG A 1 98 ? -19.533 27.557 -9.879 1.00 68.56 98 ARG A C 1
ATOM 766 O O . ARG A 1 98 ? -20.239 27.554 -10.883 1.00 68.56 98 ARG A O 1
ATOM 773 N N . ARG A 1 99 ? -19.191 26.462 -9.205 1.00 55.88 99 ARG A N 1
ATOM 774 C CA . ARG A 1 99 ? -19.626 25.108 -9.510 1.00 55.88 99 ARG A CA 1
ATOM 775 C C . ARG A 1 99 ? -21.128 25.050 -9.264 1.00 55.88 99 ARG A C 1
ATOM 777 O O . ARG A 1 99 ? -21.589 24.688 -8.187 1.00 55.88 99 ARG A O 1
ATOM 784 N N . GLY A 1 100 ? -21.896 25.497 -10.252 1.00 63.91 100 GLY A N 1
ATOM 785 C CA . GLY A 1 100 ? -23.324 25.266 -10.299 1.00 63.91 100 GLY A CA 1
ATOM 786 C C . GLY A 1 100 ? -23.508 23.761 -10.343 1.00 63.91 100 GLY A C 1
ATOM 787 O O . GLY A 1 100 ? -22.990 23.107 -11.244 1.00 63.91 100 GLY A O 1
ATOM 788 N N . TRP A 1 101 ? -24.200 23.209 -9.352 1.00 59.31 101 TRP A N 1
ATOM 789 C CA . TRP A 1 101 ? -24.582 21.799 -9.276 1.00 59.31 101 TRP A CA 1
ATOM 790 C C . TRP A 1 101 ? -25.616 21.455 -10.359 1.00 59.31 101 TRP A C 1
ATOM 792 O O . TRP A 1 101 ? -26.738 21.044 -10.083 1.00 59.31 101 TRP A O 1
ATOM 802 N N . ARG A 1 102 ? -25.255 21.650 -11.625 1.00 60.09 102 ARG A N 1
ATOM 803 C CA . ARG A 1 102 ? -25.992 21.128 -12.770 1.00 60.09 102 ARG A CA 1
ATOM 804 C C . ARG A 1 102 ? -25.244 19.893 -13.241 1.00 60.09 102 ARG A C 1
ATOM 806 O O . ARG A 1 102 ? -24.657 19.870 -14.314 1.00 60.09 102 ARG A O 1
ATOM 813 N N . LEU A 1 103 ? -25.201 18.890 -12.366 1.00 57.38 103 LEU A N 1
ATOM 814 C CA . LEU A 1 103 ? -24.921 17.529 -12.796 1.00 57.38 103 LEU A CA 1
ATOM 815 C C . LEU A 1 103 ? -26.088 17.141 -13.696 1.00 57.38 103 LEU A C 1
ATOM 817 O O . LEU A 1 103 ? -27.179 16.836 -13.217 1.00 57.38 103 LEU A O 1
ATOM 821 N N . ASP A 1 104 ? -25.870 17.247 -15.005 1.00 64.06 104 ASP A N 1
ATOM 822 C CA . ASP A 1 104 ? -26.803 16.725 -15.987 1.00 64.06 104 ASP A CA 1
ATOM 823 C C . ASP A 1 104 ? -27.036 15.254 -15.651 1.00 64.06 104 ASP A C 1
ATOM 825 O O . ASP A 1 104 ? -26.106 14.452 -15.625 1.00 64.06 104 ASP A O 1
ATOM 829 N N . TRP A 1 105 ? -28.290 14.896 -15.391 1.00 70.62 105 TRP A N 1
ATOM 830 C CA . TRP A 1 105 ? -28.754 13.536 -15.091 1.00 70.62 105 TRP A CA 1
ATOM 831 C C . TRP A 1 105 ? -28.210 12.470 -16.068 1.00 70.62 105 TRP A C 1
ATOM 833 O O . TRP A 1 105 ? -28.068 11.303 -15.722 1.00 70.62 105 TRP A O 1
ATOM 843 N N . ARG A 1 106 ? -27.817 12.870 -17.282 1.00 65.69 106 ARG A N 1
ATOM 844 C CA . ARG A 1 106 ? -27.169 12.003 -18.280 1.00 65.69 106 ARG A CA 1
ATOM 845 C C . ARG A 1 106 ? -25.748 11.558 -17.897 1.00 65.69 106 ARG A C 1
ATOM 847 O O . ARG A 1 106 ? -25.301 10.505 -18.342 1.00 65.6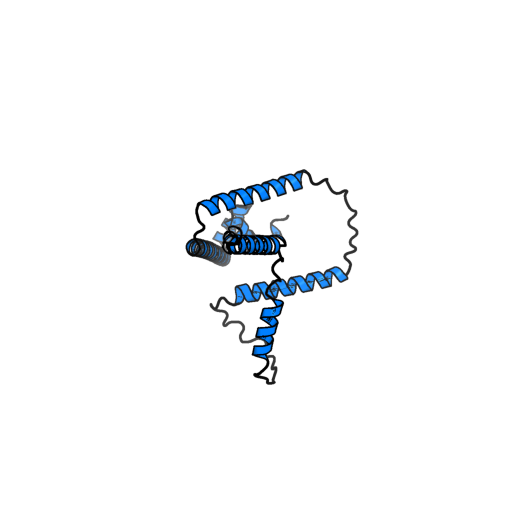9 106 ARG A O 1
ATOM 854 N N . ALA A 1 107 ? -25.042 12.311 -17.056 1.00 64.94 107 ALA A N 1
ATOM 855 C CA . ALA A 1 107 ? -23.746 11.902 -16.516 1.00 64.94 107 ALA A CA 1
ATOM 856 C C . ALA A 1 107 ? -23.886 10.724 -15.535 1.00 64.94 107 ALA A C 1
ATOM 858 O O . ALA A 1 107 ? -23.004 9.869 -15.483 1.00 64.94 107 ALA A O 1
ATOM 859 N N . TYR A 1 108 ? -25.021 10.618 -14.828 1.00 60.09 108 TYR A N 1
ATOM 860 C CA . TYR A 1 108 ? -25.301 9.485 -13.938 1.00 60.09 108 TYR A CA 1
ATOM 861 C C . TYR A 1 108 ? -25.402 8.158 -14.700 1.00 60.09 108 TYR A C 1
ATOM 863 O O . TYR A 1 108 ? -24.907 7.142 -14.218 1.00 60.09 108 TYR A O 1
ATOM 871 N N . THR A 1 109 ? -25.975 8.158 -15.907 1.00 68.69 109 THR A N 1
ATOM 872 C CA . THR A 1 109 ? -26.123 6.932 -16.711 1.00 68.69 109 THR A CA 1
ATOM 873 C C . THR A 1 109 ? -24.814 6.459 -17.343 1.00 68.69 109 THR A C 1
ATOM 875 O O . THR A 1 109 ? -24.626 5.265 -17.546 1.00 68.69 109 THR A O 1
ATOM 878 N N . LEU A 1 110 ? -23.888 7.376 -17.643 1.00 65.88 110 LEU A N 1
ATOM 879 C CA . LEU A 1 110 ? -22.560 7.013 -18.156 1.00 65.88 110 LEU A CA 1
ATOM 880 C C . LEU A 1 110 ? -21.644 6.498 -17.039 1.00 65.88 110 LEU A C 1
ATOM 882 O O . LEU A 1 110 ? -20.911 5.531 -17.241 1.00 65.88 110 LEU A O 1
ATOM 886 N N . ALA A 1 111 ? -21.724 7.097 -15.849 1.00 63.38 111 ALA A N 1
ATOM 887 C CA . ALA A 1 111 ? -20.954 6.648 -14.695 1.00 63.38 111 ALA A CA 1
ATOM 888 C C . ALA A 1 111 ? -21.371 5.242 -14.220 1.00 63.38 111 ALA A C 1
ATOM 890 O O . ALA A 1 111 ? -20.505 4.437 -13.877 1.00 63.38 111 ALA A O 1
ATOM 891 N N . SER A 1 112 ? -22.670 4.914 -14.242 1.00 67.75 112 SER A N 1
ATOM 892 C CA . SER A 1 112 ? -23.149 3.588 -13.826 1.00 67.75 112 SER A CA 1
ATOM 893 C C . SER A 1 112 ? -22.685 2.466 -14.759 1.00 67.75 112 SER A C 1
ATOM 895 O O . SER A 1 112 ? -22.307 1.398 -14.283 1.00 67.75 112 SER A O 1
ATOM 897 N N . ALA A 1 113 ? -22.646 2.712 -16.073 1.00 69.94 113 ALA A N 1
ATOM 898 C CA . ALA A 1 113 ? -22.168 1.733 -17.047 1.00 69.94 113 ALA A CA 1
ATOM 899 C C . ALA A 1 113 ? -20.675 1.416 -16.853 1.00 69.94 113 ALA A C 1
ATOM 901 O O . ALA A 1 113 ? -20.291 0.248 -16.823 1.00 69.94 113 ALA A O 1
ATOM 902 N N . ALA A 1 114 ? -19.841 2.440 -16.646 1.00 69.44 114 ALA A N 1
ATOM 903 C CA . ALA A 1 114 ? -18.416 2.245 -16.381 1.00 69.44 114 ALA A CA 1
ATOM 904 C C . ALA A 1 114 ? -18.169 1.477 -15.069 1.00 69.44 114 ALA A C 1
ATOM 906 O O . ALA A 1 114 ? -17.317 0.590 -15.025 1.00 69.44 114 ALA A O 1
ATOM 907 N N . ALA A 1 115 ? -18.944 1.770 -14.018 1.00 73.69 115 ALA A N 1
ATOM 908 C CA . ALA A 1 115 ? -18.856 1.057 -12.744 1.00 73.69 115 ALA A CA 1
ATOM 909 C C . ALA A 1 115 ? -19.245 -0.425 -12.873 1.00 73.69 115 ALA A C 1
ATOM 911 O O . ALA A 1 115 ? -18.576 -1.279 -12.298 1.00 73.69 115 ALA A O 1
ATOM 912 N N . ALA A 1 116 ? -20.277 -0.743 -13.662 1.00 76.62 116 ALA A N 1
ATOM 913 C CA . ALA A 1 116 ? -20.685 -2.125 -13.909 1.00 76.62 116 ALA A CA 1
ATOM 914 C C . ALA A 1 116 ? -19.602 -2.920 -14.657 1.00 76.62 116 ALA A C 1
ATOM 916 O O . ALA A 1 116 ? -19.287 -4.040 -14.264 1.00 76.62 116 ALA A O 1
ATOM 917 N N . VAL A 1 117 ? -18.980 -2.328 -15.682 1.00 82.19 117 VAL A N 1
ATOM 918 C CA . VAL A 1 117 ? -17.877 -2.972 -16.417 1.00 82.19 117 VAL A CA 1
ATOM 919 C C . VAL A 1 117 ? -16.667 -3.199 -15.508 1.00 82.19 117 VAL A C 1
ATOM 921 O O . VAL A 1 117 ? -16.085 -4.279 -15.532 1.00 82.19 117 VAL A O 1
ATOM 924 N N . MET A 1 118 ? -16.321 -2.222 -14.664 1.00 81.12 118 MET A N 1
ATOM 925 C CA . MET A 1 118 ? -15.246 -2.365 -13.674 1.00 81.12 118 MET A CA 1
ATOM 926 C C . MET A 1 118 ? -15.553 -3.464 -12.652 1.00 81.12 118 MET A C 1
ATOM 928 O O . MET A 1 118 ? -14.677 -4.266 -12.349 1.00 81.12 118 MET A O 1
ATOM 932 N N . ALA A 1 119 ? -16.789 -3.539 -12.152 1.00 76.00 119 ALA A N 1
ATOM 933 C CA . ALA A 1 119 ? -17.202 -4.569 -11.202 1.00 76.00 119 ALA A CA 1
ATOM 934 C C . ALA A 1 119 ? -17.139 -5.975 -11.816 1.00 76.00 119 ALA A C 1
ATOM 936 O O . ALA A 1 119 ? -16.622 -6.888 -11.180 1.00 76.00 119 ALA A O 1
ATOM 937 N N . VAL A 1 120 ? -17.597 -6.145 -13.062 1.00 78.88 120 VAL A N 1
ATOM 938 C CA . VAL A 1 120 ? -17.510 -7.428 -13.780 1.00 78.88 120 VAL A CA 1
ATOM 939 C C . VAL A 1 120 ? -16.056 -7.789 -14.083 1.00 78.88 120 VAL A C 1
ATOM 941 O O . VAL A 1 120 ? -15.655 -8.925 -13.855 1.00 78.88 120 VAL A O 1
ATOM 944 N N . GLY A 1 121 ? -15.246 -6.830 -14.538 1.00 78.81 121 GLY A N 1
ATOM 945 C CA . GLY A 1 121 ? -13.823 -7.051 -14.801 1.00 78.81 121 GLY A CA 1
ATOM 946 C C . GLY A 1 121 ? -13.053 -7.457 -13.544 1.00 78.81 121 GLY A C 1
ATOM 947 O O . GLY A 1 121 ? -12.297 -8.422 -13.579 1.00 78.81 121 GLY A O 1
ATOM 948 N N . LEU A 1 122 ? -13.298 -6.778 -12.418 1.00 79.56 122 LEU A N 1
ATOM 949 C CA . LEU A 1 122 ? -12.737 -7.143 -11.115 1.00 79.56 122 LEU A CA 1
ATOM 950 C C . LEU A 1 122 ? -13.234 -8.518 -10.657 1.00 79.56 122 LEU A C 1
ATOM 952 O O . LEU A 1 122 ? -12.433 -9.327 -10.203 1.00 79.56 122 LEU A O 1
ATOM 956 N N . PHE A 1 123 ? -14.525 -8.814 -10.812 1.00 79.38 123 PHE A N 1
ATOM 957 C CA . PHE A 1 123 ? -15.084 -10.109 -10.427 1.00 79.38 123 PHE A CA 1
ATOM 958 C C . PHE A 1 123 ? -14.495 -11.264 -11.240 1.00 79.38 123 PHE A C 1
ATOM 960 O O . PHE A 1 123 ? -14.174 -12.292 -10.666 1.00 79.38 123 PHE A O 1
ATOM 967 N N . VAL A 1 124 ? -14.290 -11.109 -12.549 1.00 81.12 124 VAL A N 1
ATOM 968 C CA . VAL A 1 124 ? -13.646 -12.146 -13.376 1.00 81.12 124 VAL A CA 1
ATOM 969 C C . VAL A 1 124 ? -12.163 -12.285 -13.028 1.00 81.12 124 VAL A C 1
ATOM 971 O O . VAL A 1 124 ? -11.652 -13.398 -12.938 1.00 81.12 124 VAL A O 1
ATOM 974 N N . LEU A 1 125 ? -11.475 -11.164 -12.795 1.00 76.25 125 LEU A N 1
ATOM 975 C CA . LEU A 1 125 ? -10.049 -11.158 -12.473 1.00 76.25 125 LEU A CA 1
ATOM 976 C C . LEU A 1 125 ? -9.750 -11.793 -11.106 1.00 76.25 125 LEU A C 1
ATOM 978 O O . LEU A 1 125 ? -8.743 -12.477 -10.967 1.00 76.25 125 LEU A O 1
ATOM 982 N N . PHE A 1 126 ? -10.614 -11.577 -10.110 1.00 73.38 126 PHE A N 1
ATOM 983 C CA . PHE A 1 126 ? -10.416 -12.073 -8.742 1.00 73.38 126 PHE A CA 1
ATOM 984 C C . PHE A 1 126 ? -11.233 -13.332 -8.412 1.00 73.38 126 PHE A C 1
ATOM 986 O O . PHE A 1 126 ? -10.823 -14.120 -7.561 1.00 73.38 126 PHE A O 1
ATOM 993 N N . GLY A 1 127 ? -12.362 -13.554 -9.083 1.00 61.06 127 GLY A N 1
ATOM 994 C CA . GLY A 1 127 ? -13.290 -14.660 -8.830 1.00 61.06 127 GLY A CA 1
ATOM 995 C C . GLY A 1 127 ? -12.866 -16.000 -9.425 1.00 61.06 127 GLY A C 1
ATOM 996 O O . GLY A 1 127 ? -13.400 -17.021 -9.016 1.00 61.06 127 GLY A O 1
ATOM 997 N N . ASN A 1 128 ? -11.876 -16.025 -10.322 1.00 59.41 128 ASN A N 1
ATOM 998 C CA . ASN A 1 128 ? -11.314 -17.271 -10.861 1.00 59.41 128 ASN A CA 1
ATOM 999 C C . ASN A 1 128 ? -10.195 -17.862 -9.973 1.00 59.41 128 ASN A C 1
ATOM 1001 O O . ASN A 1 128 ? -9.429 -18.722 -10.405 1.00 59.41 128 ASN A O 1
ATOM 1005 N N . SER A 1 129 ? -10.075 -17.367 -8.737 1.00 57.50 129 SER A N 1
ATOM 1006 C CA . SER A 1 129 ? -9.211 -17.923 -7.697 1.00 57.50 129 SER A CA 1
ATOM 1007 C C . SER A 1 129 ? -9.963 -19.068 -7.013 1.00 57.50 129 SER A C 1
ATOM 1009 O O . SER A 1 129 ? -10.559 -18.878 -5.954 1.00 57.50 129 SER A O 1
ATOM 1011 N N . ASP A 1 130 ? -9.999 -20.240 -7.646 1.00 57.09 130 ASP A N 1
ATOM 1012 C CA . ASP A 1 130 ? -10.634 -21.444 -7.099 1.00 57.09 130 ASP A CA 1
ATOM 1013 C C . ASP A 1 130 ? -10.015 -21.815 -5.743 1.00 57.09 130 ASP A C 1
ATOM 1015 O O . ASP A 1 130 ? -8.927 -22.387 -5.648 1.00 57.09 130 ASP A O 1
ATOM 1019 N N . GLY A 1 131 ? -10.718 -21.439 -4.675 1.00 56.03 131 GLY A N 1
ATOM 1020 C CA . GLY A 1 131 ? -10.256 -21.591 -3.302 1.00 56.03 131 GLY A CA 1
ATOM 1021 C C . GLY A 1 131 ? -11.301 -21.212 -2.254 1.00 56.03 131 GLY A C 1
ATOM 1022 O O . GLY A 1 131 ? -10.962 -20.548 -1.283 1.00 56.03 131 GLY A O 1
ATOM 1023 N N . GLY A 1 132 ? -12.554 -21.645 -2.436 1.00 48.78 132 GLY A N 1
ATOM 1024 C CA . GLY A 1 132 ? -13.517 -21.788 -1.336 1.00 48.78 132 GLY A CA 1
ATOM 1025 C C . GLY A 1 132 ? -14.554 -20.674 -1.184 1.00 48.78 132 GLY A C 1
ATOM 1026 O O . GLY A 1 132 ? -14.444 -19.832 -0.300 1.00 48.78 132 GLY A O 1
ATOM 1027 N N . LEU A 1 133 ? -15.634 -20.747 -1.964 1.00 49.41 133 LEU A N 1
ATOM 1028 C CA . LEU A 1 133 ? -16.916 -20.112 -1.636 1.00 49.41 133 LEU A CA 1
ATOM 1029 C C . LEU A 1 133 ? -18.076 -21.087 -1.905 1.00 49.41 133 LEU A C 1
ATOM 1031 O O . LEU A 1 133 ? -19.004 -20.782 -2.647 1.00 49.41 133 LEU A O 1
ATOM 1035 N N . ASP A 1 134 ? -18.080 -22.227 -1.208 1.00 52.16 134 ASP A N 1
ATOM 1036 C CA . ASP A 1 134 ? -19.232 -23.151 -1.109 1.00 52.16 134 ASP A CA 1
ATOM 1037 C C . ASP A 1 134 ? -20.455 -22.524 -0.381 1.00 52.16 134 ASP A C 1
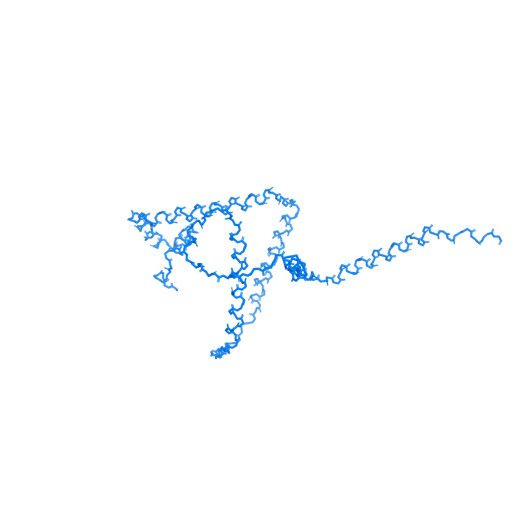ATOM 1039 O O . ASP A 1 134 ? -21.443 -23.188 -0.078 1.00 52.16 134 ASP A O 1
ATOM 1043 N N . GLY A 1 135 ? -20.417 -21.225 -0.064 1.00 48.66 135 GLY A N 1
ATOM 1044 C CA . GLY A 1 135 ? -21.439 -20.532 0.726 1.00 48.66 135 GLY A CA 1
ATOM 1045 C C . GLY A 1 135 ? -22.555 -19.846 -0.068 1.00 48.66 135 GLY A C 1
ATOM 1046 O O . GLY A 1 135 ? -23.509 -19.372 0.548 1.00 48.66 135 GLY A O 1
ATOM 1047 N N . ILE A 1 136 ? -22.472 -19.764 -1.402 1.00 46.97 136 ILE A N 1
ATOM 1048 C CA . ILE A 1 136 ? -23.457 -19.029 -2.232 1.00 46.97 136 ILE A CA 1
ATOM 1049 C C . ILE A 1 136 ? -24.301 -19.982 -3.101 1.00 46.97 136 ILE A C 1
ATOM 1051 O O . ILE A 1 136 ? -24.979 -19.567 -4.033 1.00 46.97 136 ILE A O 1
ATOM 1055 N N . GLU A 1 137 ? -24.334 -21.277 -2.785 1.00 47.94 137 GLU A N 1
ATOM 1056 C CA . GLU A 1 137 ? -25.097 -22.250 -3.580 1.00 47.94 137 GLU A CA 1
ATOM 1057 C C . GLU A 1 137 ? -26.610 -22.289 -3.263 1.00 47.94 137 GLU A C 1
ATOM 1059 O O . GLU A 1 137 ? -27.339 -23.094 -3.836 1.00 47.94 137 GLU A O 1
ATOM 1064 N N . ASN A 1 138 ? -27.135 -21.417 -2.385 1.00 46.22 138 ASN A N 1
ATOM 1065 C CA . ASN A 1 138 ? -28.540 -21.514 -1.950 1.00 46.22 138 ASN A CA 1
ATOM 1066 C C . ASN A 1 138 ? -29.401 -20.241 -2.048 1.00 46.22 138 ASN A C 1
ATOM 1068 O O . ASN A 1 138 ? -30.479 -20.183 -1.455 1.00 46.22 138 ASN A O 1
ATOM 1072 N N . MET A 1 139 ? -29.007 -19.232 -2.828 1.00 44.78 139 MET A N 1
ATOM 1073 C CA . MET A 1 139 ? -29.920 -18.133 -3.174 1.00 44.78 139 MET A CA 1
ATOM 1074 C C . MET A 1 139 ? -29.878 -17.828 -4.667 1.00 44.78 139 MET A C 1
ATOM 1076 O O . MET A 1 139 ? -29.033 -17.080 -5.137 1.00 44.78 139 MET A O 1
ATOM 1080 N N . GLY A 1 140 ? -30.850 -18.371 -5.404 1.00 44.25 140 GLY A N 1
ATOM 1081 C CA . GLY A 1 140 ? -31.167 -17.880 -6.747 1.00 44.25 140 GLY A CA 1
ATOM 1082 C C . GLY A 1 140 ? -31.148 -18.929 -7.846 1.00 44.25 140 GLY A C 1
ATOM 1083 O O . GLY A 1 140 ? -30.599 -18.689 -8.914 1.00 44.25 140 GLY A O 1
ATOM 1084 N N . ARG A 1 141 ? -31.809 -20.071 -7.631 1.00 41.50 141 ARG A N 1
ATOM 1085 C CA . ARG A 1 141 ? -32.235 -20.952 -8.723 1.00 41.50 141 ARG A CA 1
ATOM 1086 C C . ARG A 1 141 ? -33.276 -20.219 -9.583 1.00 41.50 141 ARG A C 1
ATOM 1088 O O . ARG A 1 141 ? -34.477 -20.416 -9.416 1.00 41.50 141 ARG A O 1
ATOM 1095 N N . VAL A 1 142 ? -32.820 -19.359 -10.489 1.00 43.50 142 VAL A N 1
ATOM 1096 C CA . VAL A 1 142 ? -33.599 -18.926 -11.652 1.00 43.50 142 VAL A CA 1
ATOM 1097 C C . VAL A 1 142 ? -33.459 -20.037 -12.686 1.00 43.50 142 VAL A C 1
ATOM 1099 O O . VAL A 1 142 ? -32.407 -20.219 -13.289 1.00 43.50 142 VAL A O 1
ATOM 1102 N N . GLN A 1 143 ? -34.518 -20.834 -12.836 1.00 47.62 143 GLN A N 1
ATOM 1103 C CA . GLN A 1 143 ? -34.665 -21.755 -13.958 1.00 47.62 143 GLN A CA 1
ATOM 1104 C C . GLN A 1 143 ? -34.708 -20.942 -15.255 1.00 47.62 143 GLN A C 1
ATOM 1106 O O . GLN A 1 143 ? -35.705 -20.277 -15.531 1.00 47.62 143 GLN A O 1
ATOM 1111 N N . VAL A 1 144 ? -33.652 -21.031 -16.059 1.00 40.78 144 VAL A N 1
ATOM 1112 C CA . VAL A 1 144 ? -33.725 -20.770 -17.498 1.00 40.78 144 VAL A CA 1
ATOM 1113 C C . VAL A 1 144 ? -33.546 -22.117 -18.182 1.00 40.78 144 VAL A C 1
ATOM 1115 O O . VAL A 1 144 ? -32.486 -22.731 -18.123 1.00 40.78 144 VAL A O 1
ATOM 1118 N N . ALA A 1 145 ? -34.652 -22.613 -18.726 1.00 43.84 145 ALA A N 1
ATOM 1119 C CA . ALA A 1 145 ? -34.705 -23.786 -19.579 1.00 43.84 145 ALA A CA 1
ATOM 1120 C C . ALA A 1 145 ? -34.442 -23.376 -21.038 1.00 43.84 145 ALA A C 1
ATOM 1122 O O . ALA A 1 145 ? -34.907 -22.317 -21.459 1.00 43.84 145 ALA A O 1
ATOM 1123 N N . GLY A 1 146 ? -33.777 -24.256 -21.790 1.00 38.53 146 GLY A N 1
ATOM 1124 C CA . GLY A 1 146 ? -33.570 -24.172 -23.243 1.00 38.53 146 GLY A CA 1
ATOM 1125 C C . GLY A 1 146 ? -32.100 -23.901 -23.577 1.00 38.53 146 GLY A C 1
ATOM 1126 O O . GLY A 1 146 ? -31.626 -22.802 -23.339 1.00 38.53 146 GLY A O 1
ATOM 1127 N N . GLU A 1 147 ? -31.282 -24.909 -23.889 1.00 48.66 147 GLU A N 1
ATOM 1128 C CA . GLU A 1 147 ? -31.203 -25.572 -25.206 1.00 48.66 147 GLU A CA 1
ATOM 1129 C C . GLU A 1 147 ? -30.619 -24.635 -26.276 1.00 48.66 147 GLU A C 1
ATOM 1131 O O . GLU A 1 147 ? -31.360 -23.852 -26.851 1.00 48.66 147 GLU A O 1
ATOM 1136 N N . THR A 1 148 ? -29.298 -24.719 -26.494 1.00 44.84 148 THR A N 1
ATOM 1137 C CA . THR A 1 148 ? -28.631 -24.920 -27.801 1.00 44.84 148 THR A CA 1
ATOM 1138 C C . THR A 1 148 ? -27.117 -25.054 -27.589 1.00 44.84 148 THR A C 1
ATOM 1140 O O . THR A 1 148 ? -26.447 -24.141 -27.118 1.00 44.84 148 THR A O 1
ATOM 1143 N N . ASP A 1 149 ? -26.579 -26.221 -27.940 1.00 53.22 149 ASP A N 1
ATOM 1144 C CA . ASP A 1 149 ? -25.178 -26.633 -27.753 1.00 53.22 149 ASP A CA 1
ATOM 1145 C C . ASP A 1 149 ? -24.280 -26.247 -28.956 1.00 53.22 149 ASP A C 1
ATOM 1147 O O . ASP A 1 149 ? -23.241 -26.854 -29.176 1.00 53.22 149 ASP A O 1
ATOM 1151 N N . ASP A 1 150 ? -24.682 -25.248 -29.758 1.00 56.81 150 ASP A N 1
ATOM 1152 C CA . ASP A 1 150 ? -24.041 -24.908 -31.049 1.00 56.81 150 ASP A CA 1
ATOM 1153 C C . ASP A 1 150 ? -23.543 -23.445 -31.157 1.00 56.81 150 ASP A C 1
ATOM 1155 O O . ASP A 1 150 ? -22.888 -23.076 -32.132 1.00 56.81 150 ASP A O 1
ATOM 1159 N N . ASP A 1 151 ? -23.800 -22.590 -30.157 1.00 55.16 151 ASP A N 1
ATOM 1160 C CA . ASP A 1 151 ? -23.490 -21.144 -30.233 1.00 55.16 151 ASP A CA 1
ATOM 1161 C C . ASP A 1 151 ? -22.210 -20.721 -29.480 1.00 55.16 151 ASP A C 1
ATOM 1163 O O . ASP A 1 151 ? -21.771 -19.567 -29.564 1.00 55.16 151 ASP A O 1
ATOM 1167 N N . SER A 1 152 ? -21.567 -21.641 -28.754 1.00 54.66 152 SER A N 1
ATOM 1168 C CA . SER A 1 152 ? -20.366 -21.353 -27.955 1.00 54.66 152 SER A CA 1
ATOM 1169 C C . SER A 1 152 ? -19.116 -21.121 -28.818 1.00 54.66 152 SER A C 1
ATOM 1171 O O . SER A 1 152 ? -18.302 -20.254 -28.491 1.00 54.66 152 SER A O 1
ATOM 1173 N N . GLU A 1 153 ? -18.997 -21.787 -29.972 1.00 56.38 153 GLU A N 1
ATOM 1174 C CA . GLU A 1 153 ? -17.881 -21.563 -30.905 1.00 56.38 153 GLU A CA 1
ATOM 1175 C C . GLU A 1 153 ? -17.989 -20.216 -31.642 1.00 56.38 153 GLU A C 1
ATOM 1177 O O . GLU A 1 153 ? -16.979 -19.544 -31.871 1.00 56.38 153 GLU A O 1
ATOM 1182 N N . GLN A 1 154 ? -19.207 -19.753 -31.951 1.00 58.59 154 GLN A N 1
ATOM 1183 C CA . GLN A 1 154 ? -19.398 -18.438 -32.577 1.00 58.59 154 GLN A CA 1
ATOM 1184 C C . GLN A 1 154 ? -19.162 -17.287 -31.595 1.00 58.59 154 GLN A C 1
ATOM 1186 O O . GLN A 1 154 ? -18.608 -16.257 -31.992 1.00 58.59 154 GLN A O 1
ATOM 1191 N N . MET A 1 155 ? -19.508 -17.453 -30.313 1.00 56.81 155 MET A N 1
ATOM 1192 C CA . MET A 1 155 ? -19.168 -16.450 -29.301 1.00 56.81 155 MET A CA 1
ATOM 1193 C C . MET A 1 155 ? -17.668 -16.407 -29.001 1.00 56.81 155 MET A C 1
ATOM 1195 O O . MET A 1 155 ? -17.141 -15.307 -28.841 1.00 56.81 155 MET A O 1
ATOM 1199 N N . ALA A 1 156 ? -16.956 -17.538 -29.019 1.00 59.88 156 ALA A N 1
ATOM 1200 C CA . ALA A 1 156 ? -15.497 -17.543 -28.875 1.00 59.88 156 ALA A CA 1
ATOM 1201 C C . ALA A 1 156 ? -14.801 -16.765 -30.013 1.00 59.88 156 ALA A C 1
ATOM 1203 O O . ALA A 1 156 ? -13.950 -15.913 -29.749 1.00 59.88 156 ALA A O 1
ATOM 1204 N N . LEU A 1 157 ? -15.233 -16.964 -31.265 1.00 60.09 157 LEU A N 1
ATOM 1205 C CA . LEU A 1 157 ? -14.692 -16.240 -32.426 1.00 60.09 157 LEU A CA 1
ATOM 1206 C C . LEU A 1 157 ? -15.087 -14.754 -32.458 1.00 60.09 157 LEU A C 1
ATOM 1208 O O . LEU A 1 157 ? -14.322 -13.914 -32.940 1.00 60.09 157 LEU A O 1
ATOM 1212 N N . ALA A 1 158 ? -16.264 -14.395 -31.942 1.00 60.59 158 ALA A N 1
ATOM 1213 C CA . ALA A 1 158 ? -16.671 -12.996 -31.819 1.00 60.59 158 ALA A CA 1
ATOM 1214 C C . ALA A 1 158 ? -15.896 -12.271 -30.705 1.00 60.59 158 ALA A C 1
ATOM 1216 O O . ALA A 1 158 ? -15.485 -11.127 -30.900 1.00 60.59 158 ALA A O 1
ATOM 1217 N N . PHE A 1 159 ? -15.641 -12.945 -29.580 1.00 59.84 159 PHE A N 1
ATOM 1218 C CA . PHE A 1 159 ? -14.944 -12.383 -28.422 1.00 59.84 159 PHE A CA 1
ATOM 1219 C C . PHE A 1 159 ? -13.460 -12.118 -28.714 1.00 59.84 159 PHE A C 1
ATOM 1221 O O . PHE A 1 159 ? -12.967 -11.034 -28.389 1.00 59.84 159 PHE A O 1
ATOM 1228 N N . GLU A 1 160 ? -12.783 -13.028 -29.430 1.00 55.88 160 GLU A N 1
ATOM 1229 C CA . GLU A 1 160 ? -11.408 -12.826 -29.921 1.00 55.88 160 GLU A CA 1
ATOM 1230 C C . GLU A 1 160 ? -11.306 -11.587 -30.830 1.00 55.88 160 GLU A C 1
ATOM 1232 O O . GLU A 1 160 ? -10.333 -10.832 -30.777 1.00 55.88 160 GLU A O 1
ATOM 1237 N N . LYS A 1 161 ? -12.361 -11.304 -31.604 1.00 53.88 161 LYS A N 1
ATOM 1238 C CA . LYS A 1 161 ? -12.408 -10.168 -32.532 1.00 53.88 161 LYS A CA 1
ATOM 1239 C C . LYS A 1 161 ? -12.736 -8.825 -31.867 1.00 53.88 161 LYS A C 1
ATOM 1241 O O . LYS A 1 161 ? -12.460 -7.786 -32.464 1.00 53.88 161 LYS A O 1
ATOM 1246 N N . THR A 1 162 ? -13.316 -8.820 -30.665 1.00 59.50 162 THR A N 1
ATOM 1247 C CA . THR A 1 162 ? -13.711 -7.586 -29.952 1.00 59.50 162 THR A CA 1
ATOM 1248 C C . THR A 1 162 ? -12.825 -7.203 -28.769 1.00 59.50 162 THR A C 1
ATOM 1250 O O . THR A 1 162 ? -12.890 -6.051 -28.344 1.00 59.50 162 THR A O 1
ATOM 1253 N N . LEU A 1 163 ? -12.014 -8.120 -28.230 1.00 52.50 163 LEU A N 1
ATOM 1254 C CA . LEU A 1 163 ? -11.237 -7.864 -27.005 1.00 52.50 163 LEU A CA 1
ATOM 1255 C C . LEU A 1 163 ? -9.730 -7.861 -27.162 1.00 52.50 163 LEU A C 1
ATOM 1257 O O . LEU A 1 163 ? -9.036 -7.488 -26.217 1.00 52.50 163 LEU A O 1
ATOM 1261 N N . LEU A 1 164 ? -9.212 -8.171 -28.347 1.00 43.66 164 LEU A N 1
ATOM 1262 C CA . LEU A 1 164 ? -7.919 -7.618 -28.698 1.00 43.66 164 LEU A CA 1
ATOM 1263 C C . LEU A 1 164 ? -8.155 -6.123 -28.925 1.00 43.66 164 LEU A C 1
ATOM 1265 O O . LEU A 1 164 ? -8.827 -5.772 -29.901 1.00 43.66 164 LEU A O 1
ATOM 1269 N N . PRO A 1 165 ? -7.668 -5.220 -28.045 1.00 49.19 165 PRO A N 1
ATOM 1270 C CA . PRO A 1 165 ? -7.591 -3.827 -28.433 1.00 49.19 165 PRO A CA 1
ATOM 1271 C C . PRO A 1 165 ? -6.867 -3.833 -29.771 1.00 49.19 165 PRO A C 1
ATOM 1273 O O . PRO A 1 165 ? -5.800 -4.439 -29.878 1.00 49.19 165 PRO A O 1
ATOM 1276 N N . THR A 1 166 ? -7.458 -3.213 -30.796 1.00 53.09 166 THR A N 1
ATOM 1277 C CA . THR A 1 166 ? -6.688 -2.742 -31.944 1.00 53.09 166 THR A CA 1
ATOM 1278 C C . THR A 1 166 ? -5.493 -2.059 -31.323 1.00 53.09 166 THR A C 1
ATOM 1280 O O . THR A 1 166 ? -5.637 -0.999 -30.705 1.00 53.09 166 THR A O 1
ATOM 1283 N N . THR A 1 167 ? -4.354 -2.748 -31.360 1.00 52.06 167 THR A N 1
ATOM 1284 C CA . THR A 1 167 ? -3.093 -2.222 -30.891 1.00 52.06 167 THR A CA 1
ATOM 1285 C C . THR A 1 167 ? -3.017 -0.852 -31.516 1.00 52.06 167 THR A C 1
ATOM 1287 O O . THR A 1 167 ? -3.342 -0.692 -32.696 1.00 52.06 167 THR A O 1
ATOM 1290 N N . VAL A 1 168 ? -2.734 0.152 -30.685 1.00 52.25 168 VAL A N 1
ATOM 1291 C CA . VAL A 1 168 ? -2.399 1.492 -31.149 1.00 52.25 168 VAL A CA 1
ATOM 1292 C C . VAL A 1 168 ? -1.455 1.273 -32.316 1.00 52.25 168 VAL A C 1
ATOM 1294 O O . VAL A 1 168 ? -0.335 0.799 -32.125 1.00 52.25 168 VAL A O 1
ATOM 1297 N N . ARG A 1 169 ? -1.991 1.459 -33.525 1.00 45.50 169 ARG A N 1
ATOM 1298 C CA . ARG A 1 169 ? -1.318 1.188 -34.783 1.00 45.50 169 ARG A CA 1
ATOM 1299 C C . ARG A 1 169 ? -0.279 2.278 -34.859 1.00 45.50 169 ARG A C 1
ATOM 1301 O O . ARG A 1 169 ? -0.578 3.393 -35.274 1.00 45.50 169 ARG A O 1
ATOM 1308 N N . ASN A 1 170 ? 0.859 2.001 -34.239 1.00 50.53 170 ASN A N 1
ATOM 1309 C CA . ASN A 1 170 ? 1.900 2.974 -34.039 1.00 50.53 170 ASN A CA 1
ATOM 1310 C C . ASN A 1 170 ? 2.482 3.222 -35.433 1.00 50.53 170 ASN A C 1
ATOM 1312 O O . ASN A 1 170 ? 3.070 2.289 -35.988 1.00 50.53 170 ASN A O 1
ATOM 1316 N N . PRO A 1 171 ? 2.277 4.407 -36.039 1.00 65.94 171 PRO A N 1
ATOM 1317 C CA . PRO A 1 171 ? 2.710 4.673 -37.412 1.00 65.94 171 PRO A CA 1
ATOM 1318 C C . PRO A 1 171 ? 4.223 4.472 -37.594 1.00 65.94 171 PRO A C 1
ATOM 1320 O O . PRO A 1 171 ? 4.689 4.260 -38.711 1.00 65.94 171 PRO A O 1
ATOM 1323 N N . ASP A 1 172 ? 4.976 4.466 -36.493 1.00 66.56 172 ASP A N 1
ATOM 1324 C CA . ASP A 1 172 ? 6.408 4.189 -36.461 1.00 66.56 172 ASP A CA 1
ATOM 1325 C C . ASP A 1 172 ? 6.757 2.728 -36.806 1.00 66.56 172 ASP A C 1
ATOM 1327 O O . ASP A 1 172 ? 7.815 2.476 -37.382 1.00 66.56 172 ASP A O 1
ATOM 1331 N N . ILE A 1 173 ? 5.881 1.757 -36.507 1.00 71.94 173 ILE A N 1
ATOM 1332 C CA . ILE A 1 173 ? 6.120 0.337 -36.838 1.00 71.94 173 ILE A CA 1
ATOM 1333 C C . ILE A 1 173 ? 5.897 0.101 -38.336 1.00 71.94 173 ILE A C 1
ATOM 1335 O O . ILE A 1 173 ? 6.734 -0.529 -38.982 1.00 71.94 173 ILE A O 1
ATOM 1339 N N . ASP A 1 174 ? 4.844 0.695 -38.907 1.00 77.88 174 ASP A N 1
ATOM 1340 C CA . ASP A 1 174 ? 4.574 0.633 -40.349 1.00 77.88 174 ASP A CA 1
ATOM 1341 C C . ASP A 1 174 ? 5.704 1.329 -41.152 1.00 77.88 174 ASP A C 1
ATOM 1343 O O . ASP A 1 174 ? 6.097 0.856 -42.222 1.00 77.88 174 ASP A O 1
ATOM 1347 N N . GLN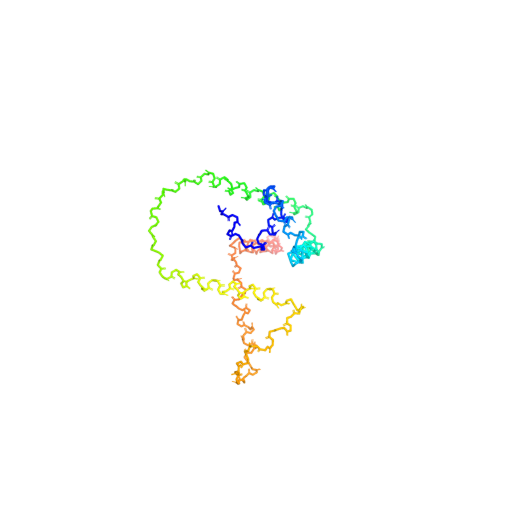 A 1 175 ? 6.299 2.412 -40.622 1.00 79.69 175 GLN A N 1
ATOM 1348 C CA . GLN A 1 175 ? 7.485 3.047 -41.221 1.00 79.69 175 GLN A CA 1
ATOM 1349 C C . GLN A 1 175 ? 8.743 2.176 -41.129 1.00 79.69 175 GLN A C 1
ATOM 1351 O O . GLN A 1 175 ? 9.518 2.127 -42.087 1.00 79.69 175 GLN A O 1
ATOM 1356 N N . ALA A 1 176 ? 8.958 1.479 -40.010 1.00 78.31 176 ALA A N 1
ATOM 1357 C CA . ALA A 1 176 ? 10.101 0.582 -39.853 1.00 78.31 176 ALA A CA 1
ATOM 1358 C C . ALA A 1 176 ? 10.020 -0.620 -40.811 1.00 78.31 176 ALA A C 1
ATOM 1360 O O . ALA A 1 176 ? 11.030 -0.989 -41.416 1.00 78.31 176 ALA A O 1
ATOM 1361 N N . GLU A 1 177 ? 8.828 -1.189 -41.011 1.00 82.31 177 GLU A N 1
ATOM 1362 C CA . GLU A 1 177 ? 8.614 -2.263 -41.988 1.00 82.31 177 GLU A CA 1
ATOM 1363 C C . GLU A 1 177 ? 8.848 -1.788 -43.428 1.00 82.31 177 GLU A C 1
ATOM 1365 O O . GLU A 1 177 ? 9.550 -2.460 -44.187 1.00 82.31 177 GLU A O 1
ATOM 1370 N N . GLN A 1 178 ? 8.350 -0.600 -43.796 1.00 85.62 178 GLN A N 1
ATOM 1371 C CA . GLN A 1 178 ? 8.601 -0.022 -45.123 1.00 85.62 178 GLN A CA 1
ATOM 1372 C C . GLN A 1 178 ? 10.086 0.291 -45.354 1.00 85.62 178 GLN A C 1
ATOM 1374 O O . GLN A 1 178 ? 10.608 0.031 -46.441 1.00 85.62 178 GLN A O 1
ATOM 1379 N N . ALA A 1 179 ? 10.794 0.791 -44.338 1.00 84.56 179 ALA A N 1
ATOM 1380 C CA . ALA A 1 179 ? 12.230 1.045 -44.426 1.00 84.56 179 ALA A CA 1
ATOM 1381 C C . ALA A 1 179 ? 13.035 -0.257 -44.591 1.00 84.56 179 ALA A C 1
ATOM 1383 O O . ALA A 1 179 ? 13.971 -0.309 -45.393 1.00 84.56 179 ALA A O 1
ATOM 1384 N N . MET A 1 180 ? 12.655 -1.328 -43.885 1.00 88.25 180 MET A N 1
ATOM 1385 C CA . MET A 1 180 ? 13.303 -2.635 -44.031 1.00 88.25 180 MET A CA 1
ATOM 1386 C C . MET A 1 180 ? 13.005 -3.292 -45.383 1.00 88.25 180 MET A C 1
ATOM 1388 O O . MET A 1 180 ? 13.905 -3.892 -45.973 1.00 88.25 180 MET A O 1
ATOM 1392 N N . ALA A 1 181 ? 11.789 -3.138 -45.913 1.00 89.12 181 ALA A N 1
ATOM 1393 C CA . ALA A 1 181 ? 11.449 -3.603 -47.257 1.00 89.12 181 ALA A CA 1
ATOM 1394 C C . ALA A 1 181 ? 12.282 -2.885 -48.336 1.00 89.12 181 ALA A C 1
ATOM 1396 O O . ALA A 1 181 ? 12.854 -3.542 -49.204 1.00 89.12 181 ALA A O 1
ATOM 1397 N N . ALA A 1 182 ? 12.447 -1.561 -48.228 1.00 87.31 182 ALA A N 1
ATOM 1398 C CA . ALA A 1 182 ? 13.264 -0.779 -49.161 1.00 87.31 182 ALA A CA 1
ATOM 1399 C C . ALA A 1 182 ? 14.756 -1.164 -49.122 1.00 87.31 182 ALA A C 1
ATOM 1401 O O . ALA A 1 182 ? 15.419 -1.221 -50.160 1.00 87.31 182 ALA A O 1
ATOM 1402 N N . LEU A 1 183 ? 15.294 -1.470 -47.936 1.00 87.06 183 LEU A N 1
ATOM 1403 C CA . LEU A 1 183 ? 16.671 -1.958 -47.803 1.00 87.06 183 LEU A CA 1
ATOM 1404 C C . LEU A 1 183 ? 16.856 -3.347 -48.423 1.00 87.06 183 LEU A C 1
ATOM 1406 O O . LEU A 1 183 ? 17.909 -3.624 -49.002 1.00 87.06 183 LEU A O 1
ATOM 1410 N N . ARG A 1 184 ? 15.843 -4.214 -48.337 1.00 87.06 184 ARG A N 1
ATOM 1411 C CA . ARG A 1 184 ? 15.887 -5.550 -48.939 1.00 87.06 184 ARG A CA 1
ATOM 1412 C C . ARG A 1 184 ? 15.945 -5.476 -50.466 1.00 87.06 184 ARG A C 1
ATOM 1414 O O . ARG A 1 184 ? 16.828 -6.101 -51.045 1.00 87.06 184 ARG A O 1
ATOM 1421 N N . ASP A 1 185 ? 15.122 -4.628 -51.081 1.00 85.44 185 ASP A N 1
ATOM 1422 C CA . ASP A 1 185 ? 15.143 -4.390 -52.533 1.00 85.44 185 ASP A CA 1
ATOM 1423 C C . ASP A 1 185 ? 16.489 -3.827 -53.019 1.00 85.44 185 ASP A C 1
ATOM 1425 O O . ASP A 1 185 ? 17.032 -4.279 -54.027 1.00 85.44 185 ASP A O 1
ATOM 1429 N N . LEU A 1 186 ? 17.090 -2.888 -52.279 1.00 79.44 186 LEU A N 1
ATOM 1430 C CA . LEU A 1 186 ? 18.431 -2.369 -52.594 1.00 79.44 186 LEU A CA 1
ATOM 1431 C C . LEU A 1 186 ? 19.516 -3.448 -52.503 1.00 79.44 186 LEU A C 1
ATOM 1433 O O . LEU A 1 186 ? 20.478 -3.440 -53.275 1.00 79.44 186 LEU A O 1
ATOM 1437 N N . THR A 1 187 ? 19.367 -4.384 -51.567 1.00 83.38 187 THR A N 1
ATOM 1438 C CA . THR A 1 187 ? 20.313 -5.490 -51.398 1.00 83.38 187 THR A CA 1
ATOM 1439 C C . THR A 1 187 ? 20.174 -6.506 -52.532 1.00 83.38 187 THR A C 1
ATOM 1441 O O . THR A 1 187 ? 21.189 -6.991 -53.037 1.00 83.38 187 THR A O 1
ATOM 1444 N N . ASP A 1 188 ? 18.949 -6.781 -52.981 1.00 80.81 188 ASP A N 1
ATOM 1445 C CA . ASP A 1 188 ? 18.695 -7.670 -54.116 1.00 80.81 188 ASP A CA 1
ATOM 1446 C C . ASP A 1 188 ? 19.136 -7.043 -55.449 1.00 80.81 188 ASP A C 1
ATOM 1448 O O . ASP A 1 188 ? 19.724 -7.748 -56.267 1.00 80.81 188 ASP A O 1
ATOM 1452 N N . LEU A 1 189 ? 19.003 -5.722 -55.630 1.00 75.38 189 LEU A N 1
ATOM 1453 C CA . LEU A 1 189 ? 19.548 -4.994 -56.790 1.00 75.38 189 LEU A CA 1
ATOM 1454 C C . LEU A 1 189 ? 21.084 -4.963 -56.816 1.00 75.38 189 LEU A C 1
ATOM 1456 O O . LEU A 1 189 ? 21.689 -5.055 -57.881 1.00 75.38 189 LEU A O 1
ATOM 1460 N N . SER A 1 190 ? 21.728 -4.860 -55.651 1.00 73.44 190 SER A N 1
ATOM 1461 C CA . SER A 1 190 ? 23.190 -4.962 -55.527 1.00 73.44 190 SER A CA 1
ATOM 1462 C C . SER A 1 190 ? 23.689 -6.390 -55.796 1.00 73.44 190 SER A C 1
ATOM 1464 O O . SER A 1 190 ? 24.767 -6.595 -56.355 1.00 73.44 190 SER A O 1
ATOM 1466 N N . ARG A 1 191 ? 22.884 -7.397 -55.431 1.00 74.12 191 ARG A N 1
ATOM 1467 C CA . ARG A 1 191 ? 23.181 -8.818 -55.653 1.00 74.12 191 ARG A CA 1
ATOM 1468 C C . ARG A 1 191 ? 22.883 -9.268 -57.086 1.00 74.12 191 ARG A C 1
ATOM 1470 O O . ARG A 1 191 ? 23.596 -10.137 -57.590 1.00 74.12 191 ARG A O 1
ATOM 1477 N N . SER A 1 192 ? 21.884 -8.692 -57.758 1.00 68.50 192 SER A N 1
ATOM 1478 C CA . SER A 1 192 ? 21.627 -8.902 -59.185 1.00 68.50 192 SER A CA 1
ATOM 1479 C C . SER A 1 192 ? 22.596 -8.051 -60.005 1.00 68.50 192 SER A C 1
ATOM 1481 O O . SER A 1 192 ? 22.247 -7.007 -60.555 1.00 68.50 192 SER A O 1
ATOM 1483 N N . GLY A 1 193 ? 23.854 -8.483 -60.031 1.00 62.12 193 GLY A N 1
ATOM 1484 C CA . GLY A 1 193 ? 24.899 -7.879 -60.836 1.00 62.12 193 GLY A CA 1
ATOM 1485 C C . GLY A 1 193 ? 24.428 -7.617 -62.265 1.00 62.12 193 GLY A C 1
ATOM 1486 O O . GLY A 1 193 ? 24.095 -8.536 -63.008 1.00 62.12 193 GLY A O 1
ATOM 1487 N N . ASN A 1 194 ? 24.452 -6.343 -62.640 1.00 56.69 194 ASN A N 1
ATOM 1488 C CA . ASN A 1 194 ? 24.404 -5.894 -64.022 1.00 56.69 194 ASN A CA 1
ATOM 1489 C C . ASN A 1 194 ? 25.709 -5.151 -64.346 1.00 56.69 194 ASN A C 1
ATOM 1491 O O . ASN A 1 194 ? 25.705 -3.980 -64.710 1.00 56.69 194 ASN A O 1
ATOM 1495 N N . LEU A 1 195 ? 26.844 -5.820 -64.109 1.00 57.94 195 LEU A N 1
ATOM 1496 C CA . LEU A 1 195 ? 28.187 -5.307 -64.409 1.00 57.94 195 LEU A CA 1
ATOM 1497 C C . LEU A 1 195 ? 28.963 -6.178 -65.414 1.00 57.94 195 LEU A C 1
ATOM 1499 O O . LEU A 1 195 ? 30.134 -5.909 -65.655 1.00 57.94 195 LEU A O 1
ATOM 1503 N N . GLU A 1 196 ? 28.339 -7.183 -66.039 1.00 58.31 196 GLU A N 1
ATOM 1504 C CA . GLU A 1 196 ? 29.026 -8.057 -67.011 1.00 58.31 196 GLU A CA 1
ATOM 1505 C C . GLU A 1 196 ? 28.637 -7.840 -68.487 1.00 58.31 196 GLU A C 1
ATOM 1507 O O . GLU A 1 196 ? 29.162 -8.541 -69.346 1.00 58.31 196 GLU A O 1
ATOM 1512 N N . SER A 1 197 ? 27.789 -6.863 -68.841 1.00 59.66 197 SER A N 1
ATOM 1513 C CA . SER A 1 197 ? 27.313 -6.715 -70.234 1.00 59.66 197 SER A CA 1
ATOM 1514 C C . SER A 1 197 ? 27.850 -5.516 -71.033 1.00 59.66 197 SER A C 1
ATOM 1516 O O . SER A 1 197 ? 27.305 -5.236 -72.095 1.00 59.66 197 SER A O 1
ATOM 1518 N N . GLU A 1 198 ? 28.902 -4.817 -70.589 1.00 53.81 198 GLU A N 1
ATOM 1519 C CA . GLU A 1 198 ? 29.474 -3.659 -71.320 1.00 53.81 198 GLU A CA 1
ATOM 1520 C C . GLU A 1 198 ? 30.964 -3.813 -71.701 1.00 53.81 198 GLU A C 1
ATOM 1522 O O . GLU A 1 198 ? 31.719 -2.845 -71.753 1.00 53.81 198 GLU A O 1
ATOM 1527 N N . LEU A 1 199 ? 31.410 -5.040 -71.996 1.00 59.16 199 LEU A N 1
ATOM 1528 C CA . LEU A 1 199 ? 32.729 -5.301 -72.600 1.00 59.16 199 LEU A CA 1
ATOM 1529 C C . LEU A 1 199 ? 32.655 -6.277 -73.789 1.00 59.16 199 LEU A C 1
ATOM 1531 O O . LEU A 1 199 ? 33.378 -7.275 -73.833 1.00 59.16 199 LEU A O 1
ATOM 1535 N N . GLN A 1 200 ? 31.806 -5.966 -74.773 1.00 57.19 200 GLN A N 1
ATOM 1536 C CA . GLN A 1 200 ? 31.949 -6.455 -76.152 1.00 57.19 200 GLN A CA 1
ATOM 1537 C C . GLN A 1 200 ? 31.703 -5.339 -77.161 1.00 57.19 200 GLN A C 1
ATOM 1539 O O . GLN A 1 200 ? 30.731 -4.578 -76.970 1.00 57.19 200 GLN A O 1
#

Foldseek 3Di:
DDPVPDDLLVLLVCLVVVVDDPVSNVVLVVVVVPDVVSVVSSVVVVVVVVVVVVVVVVVCVVPPDDPVVVVVVVVVVVVVVVVVVVCVVPVPDPDPPPPDPPPPPVVVVVVVVVVVVVVVVVCVVPVPPPDDDPPPPPPDPPDDDDDDPPCPVVVVVVCVVPPPPPPPVPVVVVVVVVVVVVVVVVVVVVVPDPPPPPDD

Sequence (200 aa):
MNFDDLNRESILLLYQSGELPEEKRTQVEHMLEHDAALRDELEALEAAHGATIT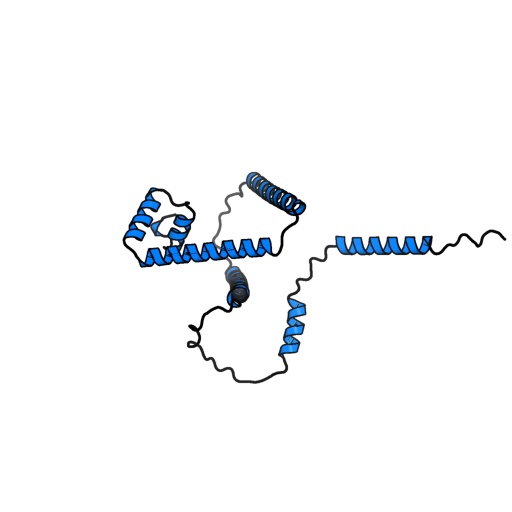AFSAADAAQPMPASERAAATRNTLREIRQWQIDRANRPAAPPERRGWRLDWRAYTLASAAAAVMAVGLFVLFGNSDGGLDGIENMGRVQVAGETDDDSEQMALAFEKTLLPTTVRNPDIDQAEQAMAALRDLTDLSRSGNLESELQ

Radius of gyration: 30.07 Å; chains: 1; bounding box: 67×57×101 Å